Protein AF-A0A351SK18-F1 (afdb_monomer_lite)

Structure (mmCIF, N/CA/C/O backbone):
data_AF-A0A351SK18-F1
#
_entry.id   AF-A0A351SK18-F1
#
loop_
_atom_site.group_PDB
_atom_site.id
_atom_site.type_symbol
_atom_site.label_atom_id
_atom_site.label_alt_id
_atom_site.label_comp_id
_atom_site.label_asym_id
_atom_site.label_entity_id
_atom_site.label_seq_id
_atom_site.pdbx_PDB_ins_code
_atom_site.Cartn_x
_atom_site.Cartn_y
_atom_site.Cartn_z
_atom_site.occupancy
_atom_site.B_iso_or_equiv
_atom_site.auth_seq_id
_atom_site.auth_comp_id
_atom_site.auth_asym_id
_atom_site.auth_atom_id
_atom_site.pdbx_PDB_model_num
ATOM 1 N N . MET A 1 1 ? 0.561 12.178 -35.145 1.00 41.81 1 MET A N 1
ATOM 2 C CA . MET A 1 1 ? -0.378 11.451 -34.264 1.00 41.81 1 MET A CA 1
ATOM 3 C C . MET A 1 1 ? 0.487 10.675 -33.286 1.00 41.81 1 MET A C 1
ATOM 5 O O . MET A 1 1 ? 1.548 10.242 -33.705 1.00 41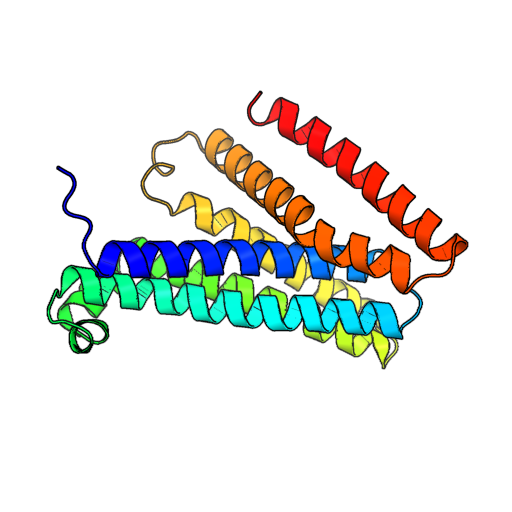.81 1 MET A O 1
ATOM 9 N N . LEU A 1 2 ? 0.146 10.614 -31.998 1.00 53.81 2 LEU A N 1
ATOM 10 C CA . LEU A 1 2 ? 0.905 9.787 -31.053 1.00 53.81 2 LEU A CA 1
ATOM 11 C C . LEU A 1 2 ? 0.587 8.323 -31.370 1.00 53.81 2 LEU A C 1
ATOM 13 O O . LEU A 1 2 ? -0.544 7.898 -31.141 1.00 53.81 2 LEU A O 1
ATOM 17 N N . ASP A 1 3 ? 1.547 7.589 -31.926 1.00 72.19 3 ASP A N 1
ATOM 18 C CA . ASP A 1 3 ? 1.429 6.144 -32.111 1.00 72.19 3 ASP A CA 1
ATOM 19 C C . ASP A 1 3 ? 1.600 5.486 -30.738 1.00 72.19 3 ASP A C 1
ATOM 21 O O . ASP A 1 3 ? 2.709 5.326 -30.237 1.00 72.19 3 ASP A O 1
ATOM 25 N N . ILE A 1 4 ? 0.477 5.199 -30.076 1.00 82.06 4 ILE A N 1
ATOM 26 C CA . ILE A 1 4 ? 0.457 4.540 -28.766 1.00 82.06 4 ILE A CA 1
ATOM 27 C C . ILE A 1 4 ? 0.841 3.075 -28.979 1.00 82.06 4 ILE A C 1
ATOM 29 O O . ILE A 1 4 ? 0.093 2.328 -29.615 1.00 82.06 4 ILE A O 1
ATOM 33 N N . SER A 1 5 ? 1.985 2.655 -28.438 1.00 87.06 5 SER A N 1
ATOM 34 C CA . SER A 1 5 ? 2.416 1.261 -28.532 1.00 87.06 5 SER A CA 1
ATOM 35 C C . SER A 1 5 ? 1.627 0.370 -27.567 1.00 87.06 5 SER A C 1
ATOM 37 O O . SER A 1 5 ? 1.106 0.812 -26.538 1.00 87.06 5 SER A O 1
ATOM 39 N N . THR A 1 6 ? 1.566 -0.930 -27.856 1.00 88.12 6 THR A N 1
ATOM 40 C CA . THR A 1 6 ? 0.964 -1.917 -26.944 1.00 88.12 6 THR A CA 1
ATOM 41 C C . THR A 1 6 ? 1.655 -1.908 -25.574 1.00 88.12 6 THR A C 1
ATOM 43 O O . THR A 1 6 ? 1.001 -2.080 -24.544 1.00 88.12 6 THR A O 1
ATOM 46 N N . TRP A 1 7 ? 2.966 -1.650 -25.548 1.00 89.88 7 TRP A N 1
ATOM 47 C CA . TRP A 1 7 ? 3.756 -1.531 -24.325 1.00 89.88 7 TRP A CA 1
ATOM 48 C C . TRP A 1 7 ? 3.347 -0.335 -23.473 1.00 89.88 7 TRP A C 1
ATOM 50 O O . TRP A 1 7 ? 3.243 -0.482 -22.256 1.00 89.88 7 TRP A O 1
ATOM 60 N N . ASP A 1 8 ? 3.023 0.804 -24.089 1.00 90.12 8 ASP A N 1
ATOM 61 C CA . ASP A 1 8 ? 2.547 1.989 -23.367 1.00 90.12 8 ASP A CA 1
ATOM 62 C C . ASP A 1 8 ? 1.232 1.706 -22.638 1.00 90.12 8 ASP A C 1
ATOM 64 O O . ASP A 1 8 ? 1.057 2.089 -21.478 1.00 90.12 8 ASP A O 1
ATOM 68 N N . ILE A 1 9 ? 0.318 0.976 -23.286 1.00 92.06 9 ILE A N 1
ATOM 69 C CA . ILE A 1 9 ? -0.970 0.585 -22.697 1.00 92.06 9 ILE A CA 1
ATOM 70 C C . ILE A 1 9 ? -0.748 -0.348 -21.500 1.00 92.06 9 ILE A C 1
ATOM 72 O O . ILE A 1 9 ? -1.330 -0.136 -20.433 1.00 92.06 9 ILE A O 1
ATOM 76 N N . VAL A 1 10 ? 0.108 -1.363 -21.651 1.00 93.25 10 VAL A N 1
ATOM 77 C CA . VAL A 1 10 ? 0.419 -2.325 -20.580 1.00 93.25 10 VAL A CA 1
ATOM 78 C C . VAL A 1 10 ? 1.139 -1.641 -19.414 1.00 93.25 10 VAL A C 1
ATOM 80 O O . VAL A 1 10 ? 0.784 -1.864 -18.253 1.00 93.25 10 VAL A O 1
ATOM 83 N N . ALA A 1 11 ? 2.102 -0.763 -19.699 1.00 92.69 11 ALA A N 1
ATOM 84 C CA . ALA A 1 11 ? 2.817 0.014 -18.694 1.00 92.69 11 ALA A CA 1
ATOM 85 C C . ALA A 1 11 ? 1.874 0.947 -17.926 1.00 92.69 11 ALA A C 1
ATOM 87 O O . ALA A 1 11 ? 1.918 0.988 -16.693 1.00 92.69 11 ALA A O 1
ATOM 88 N N . LEU A 1 12 ? 0.974 1.645 -18.627 1.00 93.75 12 LEU A N 1
ATOM 89 C CA . LEU A 1 12 ? -0.034 2.507 -18.013 1.00 93.75 12 LEU A CA 1
ATOM 90 C C . LEU A 1 12 ? -0.996 1.708 -17.125 1.00 93.75 12 LEU A C 1
ATOM 92 O O . LEU A 1 12 ? -1.246 2.104 -15.984 1.00 93.75 12 LEU A O 1
ATOM 96 N N . ALA A 1 13 ? -1.499 0.573 -17.615 1.00 95.94 13 ALA A N 1
ATOM 97 C CA . ALA A 1 13 ? -2.400 -0.294 -16.862 1.00 95.94 13 ALA A CA 1
ATOM 98 C C . ALA A 1 13 ? -1.736 -0.838 -15.586 1.00 95.94 13 ALA A C 1
ATOM 100 O O . ALA A 1 13 ? -2.324 -0.766 -14.503 1.00 95.94 13 ALA A O 1
ATOM 101 N N . ASN A 1 14 ? -0.490 -1.317 -15.677 1.00 96.12 14 ASN A N 1
ATOM 102 C CA . ASN A 1 14 ? 0.258 -1.793 -14.513 1.00 96.12 14 ASN A CA 1
ATOM 103 C C . ASN A 1 14 ? 0.556 -0.661 -13.520 1.00 96.12 14 ASN A C 1
ATOM 105 O O . ASN A 1 14 ? 0.425 -0.844 -12.310 1.00 96.12 14 ASN A O 1
ATOM 109 N N . LYS A 1 15 ? 0.905 0.531 -14.016 1.00 93.31 15 LYS A N 1
ATOM 110 C CA . LYS A 1 15 ? 1.144 1.711 -13.176 1.00 93.31 15 LYS A CA 1
ATOM 111 C C . LYS A 1 15 ? -0.117 2.130 -12.419 1.00 93.31 15 LYS A C 1
ATOM 113 O O . LYS A 1 15 ? -0.042 2.417 -11.225 1.00 93.31 15 LYS A O 1
ATOM 118 N N . LEU A 1 16 ? -1.277 2.108 -13.079 1.00 94.69 16 LEU A N 1
ATOM 119 C CA . LEU A 1 16 ? -2.566 2.366 -12.439 1.00 94.69 16 LEU A CA 1
ATOM 120 C C . LEU A 1 16 ? -2.871 1.321 -11.357 1.00 94.69 16 LEU A C 1
ATOM 122 O O 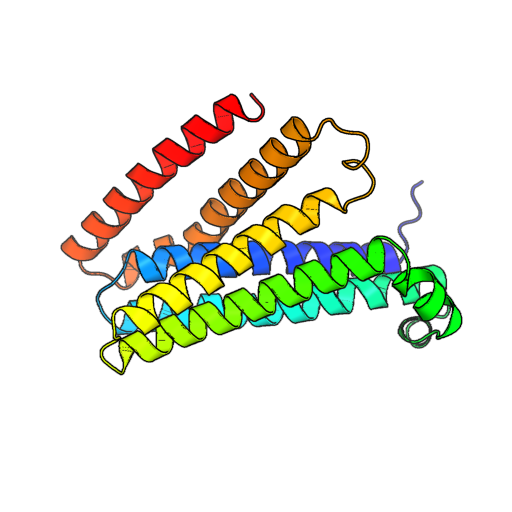. LEU A 1 16 ? -3.218 1.687 -10.233 1.00 94.69 16 LEU A O 1
ATOM 126 N N . LEU A 1 17 ? -2.688 0.034 -11.666 1.00 96.62 17 LEU A N 1
ATOM 127 C CA . LEU A 1 17 ? -2.879 -1.060 -10.711 1.00 96.62 17 LEU A CA 1
ATOM 128 C C . LEU A 1 17 ? -1.976 -0.906 -9.477 1.00 96.62 17 LEU A C 1
ATOM 130 O O . LEU A 1 17 ? -2.428 -1.088 -8.344 1.00 96.62 17 LEU A O 1
ATOM 134 N N . MET A 1 18 ? -0.717 -0.524 -9.684 1.00 95.06 18 MET A N 1
ATOM 135 C CA . MET A 1 18 ? 0.252 -0.280 -8.617 1.00 95.06 18 MET A CA 1
ATOM 136 C C . MET A 1 18 ? -0.186 0.872 -7.699 1.00 95.06 18 MET A C 1
ATOM 138 O O . MET A 1 18 ? -0.138 0.741 -6.477 1.00 95.06 18 MET A O 1
ATOM 142 N N . TYR A 1 19 ? -0.680 1.984 -8.250 1.00 93.81 19 TYR A N 1
ATOM 143 C CA . TYR A 1 19 ? -1.158 3.101 -7.426 1.00 93.81 19 TYR A CA 1
ATOM 144 C C . TYR A 1 19 ? -2.464 2.792 -6.691 1.00 93.81 19 TYR A C 1
ATOM 146 O O . TYR A 1 19 ? -2.584 3.112 -5.507 1.00 93.81 19 TYR A O 1
ATOM 154 N N . ILE A 1 20 ? -3.420 2.127 -7.347 1.00 96.00 20 ILE A N 1
ATOM 155 C CA . ILE A 1 20 ? -4.680 1.722 -6.708 1.00 96.00 20 ILE A CA 1
ATOM 156 C C . ILE A 1 20 ? -4.405 0.746 -5.562 1.00 96.00 20 ILE A C 1
ATOM 158 O O . ILE A 1 20 ? -4.938 0.914 -4.466 1.00 96.00 20 ILE A O 1
ATOM 162 N N . SER A 1 21 ? -3.545 -0.250 -5.781 1.00 97.19 21 SER A N 1
ATOM 163 C CA . SER A 1 21 ? -3.195 -1.232 -4.751 1.00 97.19 21 SER A CA 1
ATOM 164 C C . SER A 1 21 ? -2.452 -0.603 -3.568 1.00 97.19 21 SER A C 1
ATOM 166 O O . SER A 1 21 ? -2.772 -0.916 -2.421 1.00 97.19 21 SER A O 1
ATOM 168 N N . GLY A 1 22 ? -1.545 0.350 -3.809 1.00 96.25 22 GLY A N 1
ATOM 169 C CA . GLY A 1 22 ? -0.917 1.140 -2.746 1.00 96.25 22 GLY A CA 1
ATOM 170 C C . GLY A 1 22 ? -1.920 1.956 -1.930 1.00 96.25 22 GLY A C 1
ATOM 171 O O . GLY A 1 22 ? -1.916 1.887 -0.697 1.00 96.25 22 GLY A O 1
ATOM 172 N N . ALA A 1 23 ? -2.837 2.658 -2.600 1.00 96.94 23 ALA A N 1
ATOM 173 C CA . ALA A 1 23 ? -3.920 3.382 -1.941 1.00 96.94 23 ALA A CA 1
ATOM 174 C C . ALA A 1 23 ? -4.789 2.441 -1.095 1.00 96.94 23 ALA A C 1
ATOM 176 O O . ALA A 1 23 ? -5.018 2.697 0.086 1.00 96.94 23 ALA A O 1
ATOM 177 N N . PHE A 1 24 ? -5.225 1.313 -1.656 1.00 97.81 24 PHE A N 1
ATOM 178 C CA . PHE A 1 24 ? -6.091 0.354 -0.970 1.00 97.81 24 PHE A CA 1
ATOM 179 C C . PHE A 1 24 ? -5.399 -0.315 0.224 1.00 97.81 24 PHE A C 1
ATOM 181 O O . PHE A 1 24 ? -6.029 -0.478 1.272 1.00 97.81 24 PHE A O 1
ATOM 188 N N . ALA A 1 25 ? -4.106 -0.635 0.119 1.00 97.31 25 ALA A N 1
ATOM 189 C CA . ALA A 1 25 ? -3.319 -1.151 1.237 1.00 97.31 25 ALA A CA 1
ATOM 190 C C . ALA A 1 25 ? -3.263 -0.136 2.389 1.00 97.31 25 ALA A C 1
ATOM 192 O O . ALA A 1 25 ? -3.591 -0.471 3.531 1.00 97.31 25 ALA A O 1
ATOM 193 N N . LEU A 1 26 ? -2.922 1.119 2.081 1.00 97.00 26 LEU A N 1
ATOM 194 C CA . LEU A 1 26 ? -2.795 2.189 3.066 1.00 97.00 26 LEU A CA 1
ATOM 195 C C . LEU A 1 26 ? -4.141 2.562 3.706 1.00 97.00 26 LEU A C 1
ATOM 197 O O . LEU A 1 26 ? -4.264 2.606 4.932 1.00 97.00 26 LEU A O 1
ATOM 201 N N . GLY A 1 27 ? -5.161 2.800 2.885 1.00 95.94 27 GLY A N 1
ATOM 202 C CA . GLY A 1 27 ? -6.496 3.160 3.345 1.00 95.94 27 GLY A CA 1
ATOM 203 C C . GLY A 1 27 ? -7.146 2.028 4.137 1.00 95.94 27 GLY A C 1
ATOM 204 O O . GLY A 1 27 ? -7.576 2.232 5.271 1.00 95.94 27 GLY A O 1
ATOM 205 N N . GLY A 1 28 ? -7.108 0.802 3.612 1.00 96.00 28 GLY A N 1
ATOM 206 C CA . GLY A 1 28 ? -7.620 -0.390 4.287 1.00 96.00 28 GLY A CA 1
ATOM 207 C C . GLY A 1 28 ? -7.004 -0.613 5.663 1.00 96.00 28 GLY A C 1
ATOM 208 O O . GLY A 1 28 ? -7.719 -0.826 6.645 1.00 96.00 28 GLY A O 1
ATOM 209 N N . LEU A 1 29 ? -5.676 -0.515 5.745 1.00 95.88 29 LEU A N 1
ATOM 210 C CA . LEU A 1 29 ? -4.954 -0.678 6.997 1.00 95.88 29 LEU A CA 1
ATOM 211 C C . LEU A 1 29 ? -5.257 0.455 7.982 1.00 95.88 29 LEU A C 1
ATOM 213 O O . LEU A 1 29 ? -5.461 0.189 9.166 1.00 95.88 29 LEU A O 1
ATOM 217 N N . SER A 1 30 ? -5.327 1.701 7.514 1.00 95.19 30 SER A N 1
ATOM 218 C CA . SER A 1 30 ? -5.632 2.837 8.385 1.00 95.19 30 SER A CA 1
ATOM 219 C C . SER A 1 30 ? -7.020 2.706 9.020 1.00 95.19 30 SER A C 1
ATOM 221 O O . SER A 1 30 ? -7.149 2.800 10.242 1.00 95.19 30 SER A O 1
ATOM 223 N N . ILE A 1 31 ? -8.039 2.344 8.232 1.00 96.12 31 ILE A N 1
ATOM 224 C CA . ILE A 1 31 ? -9.385 2.087 8.746 1.00 96.12 31 ILE A CA 1
ATOM 225 C C . ILE A 1 31 ? -9.382 0.869 9.678 1.00 96.12 31 ILE A C 1
ATOM 227 O O . ILE A 1 31 ? -10.051 0.904 10.707 1.00 96.12 31 ILE A O 1
ATOM 231 N N . ALA A 1 32 ? -8.584 -0.173 9.412 1.00 95.12 32 ALA A N 1
ATOM 232 C CA . ALA A 1 32 ? -8.458 -1.328 10.312 1.00 95.12 32 ALA A CA 1
ATOM 233 C C . ALA A 1 32 ? -7.848 -0.974 11.681 1.00 95.12 32 ALA A C 1
ATOM 235 O O . ALA A 1 32 ? -8.174 -1.614 12.685 1.00 95.12 32 ALA A O 1
ATOM 236 N N . LEU A 1 33 ? -6.956 0.021 11.730 1.00 93.06 33 LEU A N 1
ATOM 237 C CA . LEU A 1 33 ? -6.377 0.534 12.974 1.00 93.06 33 LEU A CA 1
ATOM 238 C C . LEU A 1 33 ? -7.381 1.402 13.748 1.00 93.06 33 LEU A C 1
ATOM 240 O O . LEU A 1 33 ? -7.410 1.355 14.977 1.00 93.06 33 LEU A O 1
ATOM 244 N N . MET A 1 34 ? -8.238 2.149 13.045 1.00 92.75 34 MET A N 1
ATOM 245 C CA . MET A 1 34 ? -9.262 3.010 13.650 1.00 92.75 34 MET A CA 1
ATOM 246 C C . MET A 1 34 ? -10.497 2.230 14.123 1.00 92.75 34 MET A C 1
ATOM 248 O O . MET A 1 34 ? -11.042 2.524 15.190 1.00 92.75 34 MET A O 1
ATOM 252 N N . ALA A 1 35 ? -10.926 1.230 13.347 1.00 87.81 35 ALA A N 1
ATOM 253 C CA . ALA A 1 35 ? -12.104 0.400 13.580 1.00 87.81 35 ALA A CA 1
ATOM 254 C C . ALA A 1 35 ? -11.738 -0.879 14.352 1.00 87.81 35 ALA A C 1
ATOM 256 O O . ALA A 1 35 ? -11.706 -1.986 13.812 1.00 87.81 35 ALA A O 1
ATOM 257 N N . SER A 1 36 ? -11.449 -0.737 15.648 1.00 74.31 36 SER A N 1
ATOM 258 C CA . SER A 1 36 ? -11.012 -1.864 16.487 1.00 74.31 36 SER A CA 1
ATOM 259 C C . SER A 1 36 ? -12.102 -2.925 16.721 1.00 74.31 36 SER A C 1
ATOM 261 O O . SER A 1 36 ? -11.777 -4.060 17.076 1.00 74.31 36 SER A O 1
ATOM 263 N N . LYS A 1 37 ? -13.383 -2.575 16.532 1.00 81.19 37 LYS A N 1
ATOM 264 C CA . LYS A 1 37 ? -14.554 -3.450 16.700 1.00 81.19 37 LYS A CA 1
ATOM 265 C C . LYS A 1 37 ? -15.618 -3.162 15.622 1.00 81.19 37 LYS A C 1
ATOM 267 O O . LYS A 1 37 ? -15.693 -2.021 15.168 1.00 81.19 37 LYS A O 1
ATOM 272 N N . PRO A 1 38 ? -16.446 -4.158 15.246 1.00 89.62 38 PRO A N 1
ATOM 273 C CA . PRO A 1 38 ? -16.352 -5.576 15.601 1.00 89.62 38 PRO A CA 1
ATOM 274 C C . PRO A 1 38 ? -15.161 -6.262 14.905 1.00 89.62 38 PRO A C 1
ATOM 276 O O . PRO A 1 38 ? -14.682 -5.818 13.861 1.00 89.62 38 PRO A O 1
ATOM 279 N N . LEU A 1 39 ? -14.671 -7.371 15.476 1.00 90.69 39 LEU A N 1
ATOM 280 C CA . LEU A 1 39 ? -13.497 -8.093 14.951 1.00 90.69 39 LEU A CA 1
ATOM 281 C C . LEU A 1 39 ? -13.707 -8.626 13.526 1.00 90.69 39 LEU A C 1
ATOM 283 O O . LEU A 1 39 ? -12.748 -8.715 12.762 1.00 90.69 39 LEU A O 1
ATOM 287 N N . SER A 1 40 ? -14.946 -8.961 13.157 1.00 92.56 40 SER A N 1
ATOM 288 C CA . SER A 1 40 ? -15.317 -9.376 11.798 1.00 92.56 40 SER A CA 1
ATOM 289 C C . SER A 1 40 ? -15.008 -8.284 10.772 1.00 92.56 40 SER A C 1
ATOM 291 O O . SER A 1 40 ? -14.370 -8.560 9.756 1.00 92.56 40 SER A O 1
ATOM 293 N N . PHE A 1 41 ? -15.380 -7.037 11.071 1.00 94.00 41 PHE A N 1
ATOM 294 C CA . PHE A 1 41 ? -15.093 -5.884 10.223 1.00 94.00 41 PHE A CA 1
ATOM 295 C C . PHE A 1 41 ? -13.590 -5.594 10.167 1.00 94.00 41 PHE A C 1
ATOM 297 O O . PHE A 1 41 ? -13.029 -5.459 9.082 1.00 94.00 41 PHE A O 1
ATOM 304 N N . ARG A 1 42 ? -12.896 -5.625 11.313 1.00 94.12 42 ARG A N 1
ATOM 305 C CA . ARG A 1 42 ? -11.434 -5.452 11.348 1.00 94.12 42 ARG A CA 1
ATOM 306 C C . ARG A 1 42 ? -10.706 -6.497 10.494 1.00 94.12 42 ARG A C 1
ATOM 308 O O . ARG A 1 42 ? -9.828 -6.147 9.714 1.00 94.12 42 ARG A O 1
ATOM 315 N N . ARG A 1 43 ? -11.088 -7.776 10.583 1.00 94.38 43 ARG A N 1
ATOM 316 C CA . ARG A 1 43 ? -10.521 -8.851 9.747 1.00 94.38 43 ARG A CA 1
ATOM 317 C C . ARG A 1 43 ? -10.845 -8.659 8.265 1.00 94.38 43 ARG A C 1
ATOM 319 O O . ARG A 1 43 ? -9.980 -8.886 7.427 1.00 94.38 43 ARG A O 1
ATOM 326 N N . TYR A 1 44 ? -12.048 -8.212 7.917 1.00 95.44 44 TYR A N 1
ATOM 327 C CA . TYR A 1 44 ? -12.366 -7.866 6.529 1.00 95.44 44 TYR A CA 1
ATOM 328 C C . TYR A 1 44 ? -11.398 -6.805 5.978 1.00 95.44 44 TYR A C 1
ATOM 330 O O . TYR A 1 44 ? -10.812 -6.999 4.914 1.00 95.44 44 TYR A O 1
ATOM 338 N N . LEU A 1 45 ? -11.152 -5.739 6.743 1.00 96.56 45 LEU A N 1
ATOM 339 C CA . LEU A 1 45 ? -10.243 -4.661 6.349 1.00 96.56 45 LEU A CA 1
ATOM 340 C C . LEU A 1 45 ? -8.789 -5.121 6.229 1.00 96.56 45 LEU A C 1
ATOM 342 O O . LEU A 1 45 ? -8.097 -4.727 5.296 1.00 96.56 45 LEU A O 1
ATOM 346 N N . LEU A 1 46 ? -8.331 -5.993 7.130 1.00 96.38 46 LEU A N 1
ATOM 347 C CA . LEU A 1 46 ? -6.986 -6.561 7.047 1.00 96.38 46 LEU A CA 1
ATOM 348 C C . LEU A 1 46 ? -6.823 -7.507 5.849 1.00 96.38 46 LEU A C 1
ATOM 350 O O . LEU A 1 46 ? -5.753 -7.531 5.251 1.00 96.38 46 LEU A O 1
ATOM 354 N N . ARG A 1 47 ? -7.864 -8.247 5.441 1.00 96.94 47 ARG A N 1
ATOM 355 C CA . ARG A 1 47 ? -7.830 -9.010 4.176 1.00 96.94 47 ARG A CA 1
ATOM 356 C C . ARG A 1 47 ? -7.744 -8.079 2.976 1.00 96.94 47 ARG A C 1
ATOM 358 O O . ARG A 1 47 ? -6.912 -8.299 2.106 1.00 96.94 47 ARG A O 1
ATOM 365 N N . TYR A 1 48 ? -8.572 -7.038 2.956 1.00 97.06 48 TYR A N 1
ATOM 366 C CA . TYR A 1 48 ? -8.562 -6.024 1.905 1.00 97.06 48 TYR A CA 1
ATOM 367 C C . TYR A 1 48 ? -7.182 -5.355 1.776 1.00 97.06 48 TYR A C 1
ATOM 369 O O . TYR A 1 48 ? -6.622 -5.311 0.681 1.00 97.06 48 TYR A O 1
ATOM 377 N N . ALA A 1 49 ? -6.586 -4.930 2.893 1.00 97.50 49 ALA A N 1
ATOM 378 C CA . ALA A 1 49 ? -5.248 -4.347 2.913 1.00 97.50 49 ALA A CA 1
ATOM 379 C C . ALA A 1 49 ? -4.161 -5.360 2.515 1.00 97.50 49 ALA A C 1
ATOM 381 O O . ALA A 1 49 ? -3.268 -5.027 1.744 1.00 97.50 49 ALA A O 1
ATOM 382 N N . GLY A 1 50 ? -4.256 -6.605 2.993 1.00 97.88 50 GLY A N 1
ATOM 383 C CA . GLY A 1 50 ? -3.281 -7.659 2.711 1.00 97.88 50 GLY A CA 1
ATOM 384 C C . GLY A 1 50 ? -3.259 -8.076 1.242 1.00 97.88 50 GLY A C 1
ATOM 385 O O . GLY A 1 50 ? -2.187 -8.153 0.651 1.00 97.88 50 GLY A O 1
ATOM 386 N N . VAL A 1 51 ? -4.431 -8.277 0.627 1.00 98.25 51 VAL A N 1
ATOM 387 C CA . VAL A 1 51 ? -4.540 -8.544 -0.820 1.00 98.25 51 VAL A CA 1
ATOM 388 C C . VAL A 1 51 ? -3.962 -7.375 -1.612 1.00 98.25 51 VAL A C 1
ATOM 390 O O . VAL A 1 51 ? -3.163 -7.585 -2.519 1.00 98.25 51 VAL A O 1
ATOM 393 N N . SER A 1 52 ? -4.297 -6.144 -1.227 1.00 97.81 52 SER A N 1
ATOM 394 C CA . SER A 1 52 ? -3.776 -4.946 -1.889 1.00 97.81 52 SER A CA 1
ATOM 395 C C . SER A 1 52 ? -2.252 -4.831 -1.761 1.00 97.81 52 SER A C 1
ATOM 397 O O . SER A 1 52 ? -1.587 -4.495 -2.732 1.00 97.81 52 SER A O 1
ATOM 399 N N . ALA A 1 53 ? -1.675 -5.189 -0.611 1.00 98.00 53 ALA A N 1
ATOM 400 C CA . ALA A 1 53 ? -0.227 -5.205 -0.409 1.00 98.00 53 ALA A CA 1
ATOM 401 C C . ALA A 1 53 ? 0.484 -6.244 -1.297 1.00 98.00 53 ALA A C 1
ATOM 403 O O . ALA A 1 53 ? 1.537 -5.948 -1.860 1.00 98.00 53 ALA A O 1
ATOM 404 N N . VAL A 1 54 ? -0.109 -7.432 -1.483 1.00 98.19 54 VAL A N 1
ATOM 405 C CA . VAL A 1 54 ? 0.406 -8.441 -2.428 1.00 98.19 54 VAL A CA 1
ATOM 406 C C . VAL A 1 54 ? 0.366 -7.906 -3.859 1.00 98.19 54 VAL A C 1
ATOM 408 O O . VAL A 1 54 ? 1.369 -7.978 -4.567 1.00 98.19 54 VAL A O 1
ATOM 411 N N . VAL A 1 55 ? -0.767 -7.332 -4.275 1.00 98.12 55 VAL A N 1
ATOM 412 C CA . VAL A 1 55 ? -0.917 -6.749 -5.618 1.00 98.12 55 VAL A CA 1
ATOM 413 C C . VAL A 1 55 ? 0.083 -5.610 -5.836 1.00 98.12 55 VAL A C 1
ATOM 415 O O . VAL A 1 55 ? 0.673 -5.531 -6.912 1.00 98.12 55 VAL A O 1
ATOM 418 N N . LEU A 1 56 ? 0.342 -4.779 -4.821 1.00 97.50 56 LEU A N 1
ATOM 419 C CA . LEU A 1 56 ? 1.358 -3.726 -4.876 1.00 97.50 56 LEU A CA 1
ATOM 420 C C . LEU A 1 56 ? 2.755 -4.306 -5.131 1.00 97.50 56 LEU A C 1
ATOM 422 O O . LEU A 1 56 ? 3.437 -3.852 -6.045 1.00 97.50 56 LEU A O 1
ATOM 426 N N . SER A 1 57 ? 3.177 -5.323 -4.375 1.00 96.75 57 SER A N 1
ATOM 427 C CA . SER A 1 57 ? 4.496 -5.941 -4.573 1.00 96.75 57 SER A CA 1
ATOM 428 C C . SER A 1 57 ? 4.640 -6.592 -5.949 1.00 96.75 57 SER A C 1
ATOM 430 O O . SER A 1 57 ? 5.658 -6.402 -6.615 1.00 96.75 57 SER A O 1
ATOM 432 N N . VAL A 1 58 ? 3.616 -7.324 -6.398 1.00 97.44 58 VAL A N 1
ATOM 433 C CA . VAL A 1 58 ? 3.633 -8.004 -7.702 1.00 97.44 58 VAL A CA 1
ATOM 434 C C . VAL A 1 58 ? 3.644 -6.994 -8.850 1.00 97.44 58 VAL A C 1
ATOM 436 O O . VAL A 1 58 ? 4.480 -7.102 -9.742 1.00 97.44 58 VAL A O 1
ATOM 439 N N . SER A 1 59 ? 2.768 -5.986 -8.820 1.00 96.69 59 SER A N 1
ATOM 440 C CA . SER A 1 59 ? 2.712 -4.949 -9.864 1.00 96.69 59 SER A CA 1
ATOM 441 C C . SER A 1 59 ? 3.972 -4.080 -9.899 1.00 96.69 59 SER A C 1
ATOM 443 O O . SER A 1 59 ? 4.428 -3.711 -10.981 1.00 96.69 59 SER A O 1
ATOM 445 N N . ALA A 1 60 ? 4.596 -3.808 -8.747 1.00 95.19 60 ALA A N 1
ATOM 446 C CA . ALA A 1 60 ? 5.878 -3.112 -8.681 1.00 95.19 60 ALA A CA 1
ATOM 447 C C . ALA A 1 60 ? 7.006 -3.909 -9.352 1.00 95.19 60 ALA A C 1
ATOM 449 O O . ALA A 1 60 ? 7.770 -3.343 -10.132 1.00 95.19 60 ALA A O 1
ATOM 450 N N . THR A 1 61 ? 7.072 -5.220 -9.103 1.00 95.06 61 THR A N 1
ATOM 451 C CA . THR A 1 61 ? 8.041 -6.112 -9.762 1.00 95.06 61 THR A CA 1
ATOM 452 C C . THR A 1 61 ? 7.756 -6.215 -11.262 1.00 95.06 61 THR A C 1
ATOM 454 O O . THR A 1 61 ? 8.658 -6.062 -12.081 1.00 95.06 61 THR A O 1
ATOM 457 N N . MET A 1 62 ? 6.488 -6.388 -11.643 1.00 95.06 62 MET A N 1
ATOM 458 C CA . MET A 1 62 ? 6.074 -6.448 -13.047 1.00 95.06 62 MET A CA 1
ATOM 459 C C . MET A 1 62 ? 6.398 -5.149 -13.798 1.00 95.06 62 MET A C 1
ATOM 461 O O . MET A 1 62 ? 6.760 -5.188 -14.969 1.00 95.06 62 MET A O 1
ATOM 465 N N . SER A 1 63 ? 6.341 -3.994 -13.125 1.00 94.19 63 SER A N 1
ATOM 466 C CA . SER A 1 63 ? 6.674 -2.696 -13.723 1.00 94.19 63 SER A CA 1
ATOM 467 C C . SER A 1 63 ? 8.111 -2.615 -14.241 1.00 94.19 63 SER A C 1
ATOM 469 O O . SER A 1 63 ? 8.369 -1.826 -15.150 1.00 94.19 63 SER A O 1
ATOM 471 N N . PHE A 1 64 ? 9.038 -3.375 -13.652 1.00 94.62 64 PHE A N 1
ATOM 472 C CA . PHE A 1 64 ? 10.413 -3.477 -14.133 1.00 94.62 64 PHE A CA 1
ATOM 473 C C . PHE A 1 64 ? 10.466 -4.292 -15.424 1.00 94.62 64 PHE A C 1
ATOM 475 O O . PHE A 1 64 ? 10.917 -3.791 -16.448 1.00 94.62 64 PHE A O 1
ATOM 482 N N . PHE A 1 65 ? 9.915 -5.508 -15.405 1.00 94.69 65 PHE A N 1
ATOM 483 C CA . PHE A 1 65 ? 9.930 -6.398 -16.567 1.00 94.69 65 PHE A CA 1
ATOM 484 C C . PHE A 1 65 ? 9.160 -5.829 -17.759 1.00 94.69 65 PHE A C 1
ATOM 486 O O . PHE A 1 65 ? 9.614 -5.968 -18.887 1.00 94.69 65 PHE A O 1
ATOM 493 N N . ILE A 1 66 ? 8.052 -5.115 -17.532 1.00 94.38 66 ILE A N 1
ATOM 494 C CA . ILE A 1 66 ? 7.342 -4.400 -18.605 1.00 94.38 66 ILE A CA 1
ATOM 495 C C . ILE A 1 66 ? 8.262 -3.380 -19.288 1.00 94.38 66 ILE A C 1
ATOM 497 O O . ILE A 1 66 ? 8.216 -3.254 -20.506 1.00 94.38 66 ILE A O 1
ATOM 501 N N . GLN A 1 67 ? 9.113 -2.677 -18.532 1.00 93.12 67 GLN A N 1
ATOM 502 C CA . GLN A 1 67 ? 10.087 -1.758 -19.124 1.00 93.12 67 GLN A CA 1
ATOM 503 C C . GLN A 1 67 ? 11.172 -2.517 -19.889 1.00 93.12 67 GLN A C 1
ATOM 505 O O . GLN A 1 67 ? 11.457 -2.135 -21.015 1.00 93.12 67 GLN A O 1
ATOM 510 N N . VAL A 1 68 ? 11.703 -3.619 -19.345 1.00 94.75 68 VAL A N 1
ATOM 511 C CA . VAL A 1 68 ? 12.636 -4.502 -20.079 1.00 94.75 68 VAL A CA 1
ATOM 512 C C . VAL A 1 68 ? 12.037 -4.915 -21.429 1.00 94.75 68 VAL A C 1
ATOM 514 O O . VAL A 1 68 ? 12.669 -4.722 -22.463 1.00 94.75 68 VAL A O 1
ATOM 517 N N . GLY A 1 69 ? 10.784 -5.381 -21.435 1.00 93.06 69 GLY A N 1
ATOM 518 C CA . GLY A 1 69 ? 10.074 -5.766 -22.655 1.00 93.06 69 GLY A CA 1
ATOM 519 C C . GLY A 1 69 ? 9.855 -4.615 -23.637 1.00 93.06 69 GLY A C 1
ATOM 520 O O . GLY A 1 69 ? 10.021 -4.812 -24.838 1.00 93.06 69 GLY A O 1
ATOM 521 N N . ALA A 1 70 ? 9.553 -3.416 -23.135 1.00 92.00 70 ALA A N 1
ATOM 522 C CA . ALA A 1 70 ? 9.399 -2.223 -23.962 1.00 92.00 70 ALA A CA 1
ATOM 523 C C . ALA A 1 70 ? 10.715 -1.784 -24.629 1.00 92.00 70 ALA A C 1
ATOM 525 O O . ALA A 1 70 ? 10.688 -1.333 -25.768 1.00 92.00 70 ALA A O 1
ATOM 526 N N . TYR A 1 71 ? 11.861 -1.933 -23.951 1.00 91.56 71 TYR A N 1
ATOM 527 C CA . TYR A 1 71 ? 13.177 -1.643 -24.537 1.00 91.56 71 TYR A CA 1
ATOM 528 C C . TYR A 1 71 ? 13.640 -2.726 -25.519 1.00 91.56 71 TYR A C 1
ATOM 530 O O . TYR A 1 71 ? 14.250 -2.401 -26.535 1.00 91.56 71 TYR A O 1
ATOM 538 N N . ALA A 1 72 ? 13.346 -3.996 -25.227 1.00 92.44 72 ALA A N 1
ATOM 539 C CA . ALA A 1 72 ? 13.699 -5.115 -26.095 1.00 92.44 72 ALA A CA 1
ATOM 540 C C . ALA A 1 72 ? 12.862 -5.168 -27.383 1.00 92.44 72 ALA A C 1
ATOM 542 O O . ALA A 1 72 ? 13.331 -5.697 -28.386 1.00 92.44 72 ALA A O 1
ATOM 543 N N . ASP A 1 73 ? 11.614 -4.686 -27.330 1.00 87.50 73 ASP A N 1
ATOM 544 C CA . ASP A 1 73 ? 10.622 -4.631 -28.419 1.00 87.50 73 ASP A CA 1
ATOM 545 C C . ASP A 1 73 ? 10.422 -5.946 -29.210 1.00 87.50 73 ASP A C 1
ATOM 547 O O . ASP A 1 73 ? 9.908 -5.983 -30.323 1.00 87.50 73 ASP A O 1
ATOM 551 N N . ASN A 1 74 ? 10.766 -7.080 -28.594 1.00 87.50 74 ASN A N 1
ATOM 552 C CA . ASN A 1 74 ? 10.686 -8.420 -29.181 1.00 87.50 74 ASN A CA 1
ATOM 553 C C . ASN A 1 74 ? 9.454 -9.195 -28.677 1.00 87.50 74 ASN A C 1
ATOM 555 O O . ASN A 1 74 ? 9.525 -10.388 -28.363 1.00 87.50 74 ASN A O 1
ATOM 559 N N . GLY A 1 75 ? 8.316 -8.506 -28.537 1.00 86.50 75 GLY A N 1
ATOM 560 C CA . GLY A 1 75 ? 7.080 -9.072 -27.986 1.00 86.50 75 GLY A CA 1
ATOM 561 C C . GLY A 1 75 ? 7.235 -9.600 -26.550 1.00 86.50 75 GLY A C 1
ATOM 562 O O . GLY A 1 75 ? 8.095 -9.158 -25.793 1.00 86.50 75 GLY A O 1
ATOM 563 N N . LEU A 1 76 ? 6.409 -10.573 -26.147 1.00 87.75 76 LEU A N 1
ATOM 564 C CA . LEU A 1 76 ? 6.392 -11.082 -24.762 1.00 87.75 76 LEU A CA 1
ATOM 565 C C . LEU A 1 76 ? 7.712 -11.732 -24.318 1.00 87.75 76 LEU A C 1
ATOM 567 O O . LEU A 1 76 ? 8.031 -11.697 -23.132 1.00 87.75 76 LEU A O 1
ATOM 571 N N . SER A 1 77 ? 8.495 -12.299 -25.240 1.00 89.88 77 SER A N 1
ATOM 572 C CA . SER A 1 77 ? 9.832 -12.825 -24.932 1.00 89.88 77 SER A CA 1
ATOM 573 C C . SER A 1 77 ? 10.796 -11.739 -24.456 1.00 89.88 77 SER A C 1
ATOM 575 O O . SER A 1 77 ? 11.664 -12.029 -23.637 1.00 89.88 77 SER A O 1
ATOM 577 N N . GLY A 1 78 ? 10.603 -10.492 -24.898 1.00 89.50 78 GLY A N 1
ATOM 578 C CA . GLY A 1 78 ? 11.430 -9.355 -24.499 1.00 89.50 78 GLY A CA 1
ATOM 579 C C . GLY A 1 78 ? 11.363 -9.026 -23.006 1.00 89.50 78 GLY A C 1
ATOM 580 O O . GLY A 1 78 ? 12.289 -8.420 -22.485 1.00 89.50 78 GLY A O 1
ATOM 581 N N . LEU A 1 79 ? 10.322 -9.463 -22.281 1.00 91.75 79 LEU A N 1
ATOM 582 C CA . LEU A 1 79 ? 10.216 -9.281 -20.820 1.00 91.75 79 LEU A CA 1
ATOM 583 C C . LEU A 1 79 ? 11.404 -9.892 -20.060 1.00 91.75 79 LEU A C 1
ATOM 585 O O . LEU A 1 79 ? 11.704 -9.457 -18.954 1.00 91.75 79 LEU A O 1
ATOM 589 N N . TRP A 1 80 ? 12.042 -10.911 -20.639 1.00 92.88 80 TRP A N 1
ATOM 590 C CA . TRP A 1 80 ? 13.129 -11.677 -20.030 1.00 92.88 80 TRP A CA 1
ATOM 591 C C . TRP A 1 80 ? 14.457 -11.491 -20.764 1.00 92.88 80 TRP A C 1
ATOM 593 O O . TRP A 1 80 ? 15.337 -12.345 -20.662 1.00 92.88 80 TRP A O 1
ATOM 603 N N . ASP A 1 81 ? 14.597 -10.398 -21.517 1.00 94.69 81 ASP A N 1
ATOM 604 C CA . ASP A 1 81 ? 15.837 -10.079 -22.211 1.00 94.69 81 ASP A CA 1
ATOM 605 C C . ASP A 1 81 ? 16.963 -9.809 -21.188 1.00 94.69 81 ASP A C 1
ATOM 607 O O . ASP A 1 81 ? 16.843 -8.881 -20.373 1.00 94.69 81 ASP A O 1
ATOM 611 N N . PRO A 1 82 ? 18.033 -10.627 -21.159 1.00 93.25 82 PRO A N 1
ATOM 612 C CA . PRO A 1 82 ? 19.074 -10.523 -20.143 1.00 93.25 82 PRO A CA 1
ATOM 613 C C . PRO A 1 82 ? 19.930 -9.262 -20.303 1.00 93.25 82 PRO A C 1
ATOM 615 O O . PRO A 1 82 ? 20.381 -8.718 -19.292 1.00 93.25 82 PRO A O 1
ATOM 618 N N . ASP A 1 83 ? 20.109 -8.770 -21.532 1.00 93.44 83 ASP A N 1
ATOM 619 C CA . ASP A 1 83 ? 20.940 -7.601 -21.817 1.00 93.44 83 ASP A CA 1
ATOM 620 C C . ASP A 1 83 ? 20.242 -6.341 -21.299 1.00 93.44 83 ASP A C 1
ATOM 622 O O . ASP A 1 83 ? 20.807 -5.584 -20.502 1.00 93.44 83 ASP A O 1
ATOM 626 N N . PHE A 1 84 ? 18.963 -6.160 -21.647 1.00 93.12 84 PHE A N 1
ATOM 627 C CA . PHE A 1 84 ? 18.176 -5.041 -21.127 1.00 93.12 84 PHE A CA 1
ATOM 628 C C . PHE A 1 84 ? 17.900 -5.165 -19.628 1.00 93.12 84 PHE A C 1
ATOM 630 O O . PHE A 1 84 ? 17.891 -4.148 -18.932 1.00 93.12 84 PHE A O 1
ATOM 637 N N . THR A 1 85 ? 17.735 -6.383 -19.101 1.00 94.38 85 THR A N 1
ATOM 638 C CA . THR A 1 85 ? 17.613 -6.602 -17.652 1.00 94.38 85 THR A CA 1
ATOM 639 C C . THR A 1 85 ? 18.846 -6.091 -16.912 1.00 94.38 85 THR A C 1
ATOM 641 O O . THR A 1 85 ? 18.690 -5.356 -15.939 1.00 94.38 85 THR A O 1
ATOM 644 N N . ALA A 1 86 ? 20.055 -6.426 -17.373 1.00 94.00 86 ALA A N 1
ATOM 645 C CA . ALA A 1 86 ? 21.294 -5.973 -16.743 1.00 94.00 86 ALA A CA 1
ATOM 646 C C . ALA A 1 86 ? 21.429 -4.441 -16.782 1.00 94.00 86 ALA A C 1
ATOM 648 O O . ALA A 1 86 ? 21.716 -3.819 -15.761 1.00 94.00 86 ALA A O 1
ATOM 649 N N . ILE A 1 87 ? 21.135 -3.826 -17.933 1.00 92.94 87 ILE A N 1
ATOM 650 C CA . ILE A 1 87 ? 21.197 -2.366 -18.109 1.00 92.94 87 ILE A CA 1
ATOM 651 C C . ILE A 1 87 ? 20.193 -1.652 -17.191 1.00 92.94 87 ILE A C 1
ATOM 653 O O . ILE A 1 87 ? 20.524 -0.661 -16.538 1.00 92.94 87 ILE A O 1
ATOM 657 N N . LEU A 1 88 ? 18.951 -2.137 -17.135 1.00 92.88 88 LEU A N 1
ATOM 658 C CA . LEU A 1 88 ? 17.881 -1.495 -16.371 1.00 92.88 88 LEU A CA 1
ATOM 659 C C . LEU A 1 88 ? 18.011 -1.731 -14.867 1.00 92.88 88 LEU A C 1
ATOM 661 O O . LEU A 1 88 ? 17.553 -0.887 -14.088 1.00 92.88 88 LEU A O 1
ATOM 665 N N . TRP A 1 89 ? 18.620 -2.840 -14.448 1.00 93.81 89 TRP A N 1
ATOM 666 C CA . TRP A 1 89 ? 18.800 -3.176 -13.037 1.00 93.81 89 TRP A CA 1
ATOM 667 C C . TRP A 1 89 ? 19.659 -2.143 -12.302 1.00 93.81 89 TRP A C 1
ATOM 669 O O . TRP A 1 89 ? 19.258 -1.661 -11.241 1.00 93.81 89 TRP A O 1
ATOM 679 N N . ASP A 1 90 ? 20.769 -1.723 -12.914 1.00 90.00 90 ASP A N 1
ATOM 680 C CA . ASP A 1 90 ? 21.675 -0.712 -12.349 1.00 90.00 90 ASP A CA 1
ATOM 681 C C . ASP A 1 90 ? 21.153 0.728 -12.513 1.00 90.00 90 ASP A C 1
ATOM 683 O O . ASP A 1 90 ? 21.724 1.683 -11.985 1.00 90.00 90 ASP A O 1
ATOM 687 N N . SER A 1 91 ? 20.027 0.905 -13.206 1.00 90.25 91 SER A N 1
ATOM 688 C CA . SER A 1 91 ? 19.398 2.207 -13.418 1.00 90.25 91 SER A CA 1
ATOM 689 C C . SER A 1 91 ? 18.444 2.603 -12.269 1.00 90.25 91 SER A C 1
ATOM 691 O O . SER A 1 91 ? 18.074 1.774 -11.425 1.00 90.25 91 SER A O 1
ATOM 693 N N . PRO A 1 92 ? 17.948 3.858 -12.242 1.00 86.75 92 PRO A N 1
ATOM 694 C CA . PRO A 1 92 ? 16.895 4.276 -11.311 1.00 86.75 92 PRO A CA 1
ATOM 695 C C . PRO A 1 92 ? 15.611 3.433 -11.400 1.00 86.75 92 PRO A C 1
ATOM 697 O O . PRO A 1 92 ? 14.865 3.346 -10.425 1.00 86.75 92 PRO A O 1
ATOM 700 N N . ILE A 1 93 ? 15.352 2.788 -12.544 1.00 88.69 93 ILE A N 1
ATOM 701 C CA . ILE A 1 93 ? 14.168 1.948 -12.767 1.00 88.69 93 ILE A CA 1
ATOM 702 C C . ILE A 1 93 ? 14.213 0.699 -11.875 1.00 88.69 93 ILE A C 1
ATOM 704 O O . ILE A 1 93 ? 13.221 0.390 -11.206 1.00 88.69 93 ILE A O 1
ATOM 708 N N . GLY A 1 94 ? 15.363 0.018 -11.807 1.00 90.31 94 GLY A N 1
ATOM 709 C CA . GLY A 1 94 ? 15.573 -1.142 -10.935 1.00 90.31 94 GLY A CA 1
ATOM 710 C C . GLY A 1 94 ? 15.444 -0.785 -9.454 1.00 90.31 94 GLY A C 1
ATOM 711 O O . GLY A 1 94 ? 14.670 -1.406 -8.718 1.00 90.31 94 GLY A O 1
ATOM 712 N N . HIS A 1 95 ? 16.107 0.294 -9.033 1.00 90.44 95 HIS A N 1
ATOM 713 C CA . HIS A 1 95 ? 16.033 0.807 -7.661 1.00 90.44 95 HIS A CA 1
ATOM 714 C C . HIS A 1 95 ? 14.597 1.156 -7.249 1.00 90.44 95 HIS A C 1
ATOM 716 O O . HIS A 1 95 ? 14.144 0.806 -6.149 1.00 90.44 95 HIS A O 1
ATOM 722 N N . GLN A 1 96 ? 13.840 1.784 -8.150 1.00 89.94 96 GLN A N 1
ATOM 723 C CA . GLN A 1 96 ? 12.460 2.164 -7.894 1.00 89.94 96 GLN A CA 1
ATOM 724 C C . GLN A 1 96 ? 11.550 0.934 -7.762 1.00 89.94 96 GLN A C 1
ATOM 726 O O . GLN A 1 96 ? 10.728 0.877 -6.839 1.00 89.94 96 GLN A O 1
ATOM 731 N N . ALA A 1 97 ? 11.705 -0.059 -8.642 1.00 92.19 97 ALA A N 1
ATOM 732 C CA . ALA A 1 97 ? 10.951 -1.309 -8.580 1.00 92.19 97 ALA A CA 1
ATOM 733 C C . ALA A 1 97 ? 11.225 -2.076 -7.276 1.00 92.19 97 ALA A C 1
ATOM 735 O O . ALA A 1 97 ? 10.284 -2.546 -6.626 1.00 92.19 97 ALA A O 1
ATOM 736 N N . LEU A 1 98 ? 12.488 -2.129 -6.839 1.00 93.88 98 LEU A N 1
ATOM 737 C CA . LEU A 1 98 ? 12.889 -2.749 -5.575 1.00 93.88 98 LEU A CA 1
ATOM 738 C C . LEU A 1 98 ? 12.286 -2.015 -4.374 1.00 93.88 98 LEU A C 1
ATOM 740 O O . LEU A 1 98 ? 11.663 -2.639 -3.514 1.00 93.88 98 LEU A O 1
ATOM 744 N N . THR A 1 99 ? 12.401 -0.685 -4.343 1.00 93.94 99 THR A N 1
ATOM 745 C CA . THR A 1 99 ? 11.863 0.158 -3.264 1.00 93.94 99 THR A CA 1
ATOM 746 C C . THR A 1 99 ? 10.352 -0.045 -3.100 1.00 93.94 99 THR A C 1
ATOM 748 O O . THR A 1 99 ? 9.856 -0.216 -1.982 1.00 93.94 99 THR A O 1
ATOM 751 N N . ARG A 1 100 ? 9.600 -0.067 -4.209 1.00 93.00 100 ARG A N 1
ATOM 752 C CA . ARG A 1 100 ? 8.140 -0.268 -4.182 1.00 93.00 100 ARG A CA 1
ATOM 753 C C . ARG A 1 100 ? 7.749 -1.688 -3.803 1.00 93.00 100 ARG A C 1
ATOM 755 O O . ARG A 1 100 ? 6.831 -1.869 -3.003 1.00 93.00 100 ARG A O 1
ATOM 762 N N . SER A 1 101 ? 8.469 -2.681 -4.317 1.00 94.88 101 SER A N 1
ATOM 763 C CA . SER A 1 101 ? 8.233 -4.083 -3.966 1.00 94.88 101 SER A CA 1
ATOM 764 C C . SER A 1 101 ? 8.457 -4.314 -2.472 1.00 94.88 101 SER A C 1
ATOM 766 O O . SER A 1 101 ? 7.614 -4.932 -1.817 1.00 94.88 101 SER A O 1
ATOM 768 N N . LEU A 1 102 ? 9.526 -3.733 -1.915 1.00 96.19 102 LEU A N 1
ATOM 769 C CA . LEU A 1 102 ? 9.832 -3.777 -0.487 1.00 96.19 102 LEU A CA 1
ATOM 770 C C . LEU A 1 102 ? 8.763 -3.071 0.355 1.00 96.19 102 LEU A C 1
ATOM 772 O O . LEU A 1 102 ? 8.340 -3.614 1.373 1.00 96.19 102 LEU A O 1
ATOM 776 N N . SER A 1 103 ? 8.272 -1.908 -0.082 1.00 96.25 103 SER A N 1
ATOM 777 C CA . SER A 1 103 ? 7.148 -1.231 0.578 1.00 96.25 103 SER A CA 1
ATOM 778 C C . SER A 1 103 ? 5.908 -2.130 0.660 1.00 96.25 103 SER A C 1
ATOM 780 O O . SER A 1 103 ? 5.343 -2.289 1.744 1.00 96.25 103 SER A O 1
ATOM 782 N N . GLY A 1 104 ? 5.524 -2.786 -0.442 1.00 96.75 104 GLY A N 1
ATOM 783 C CA . GLY A 1 104 ? 4.401 -3.729 -0.452 1.00 96.75 104 GLY A CA 1
ATOM 784 C C . GLY A 1 104 ? 4.609 -4.925 0.484 1.00 96.75 104 GLY A C 1
ATOM 785 O O . GLY A 1 104 ? 3.700 -5.282 1.235 1.00 96.75 104 GLY A O 1
ATOM 786 N N . LEU A 1 105 ? 5.827 -5.474 0.552 1.00 97.75 105 LEU A N 1
ATOM 787 C CA . LEU A 1 105 ? 6.159 -6.565 1.475 1.00 97.75 105 LEU A CA 1
ATOM 788 C C . LEU A 1 105 ? 6.087 -6.116 2.941 1.00 97.75 105 LEU A C 1
ATOM 790 O O . LEU A 1 105 ? 5.592 -6.859 3.790 1.00 97.75 105 LEU A O 1
ATOM 794 N N . LEU A 1 106 ? 6.522 -4.892 3.249 1.00 97.75 106 LEU A N 1
ATOM 795 C CA . LEU A 1 106 ? 6.401 -4.315 4.589 1.00 97.75 106 LEU A CA 1
ATOM 796 C C . LEU A 1 106 ? 4.938 -4.035 4.959 1.00 97.75 106 LEU A C 1
ATOM 798 O O . LEU A 1 106 ? 4.540 -4.312 6.093 1.00 97.75 106 LEU A O 1
ATOM 802 N N . PHE A 1 107 ? 4.110 -3.564 4.020 1.00 97.56 107 PHE A N 1
ATOM 803 C CA . PHE A 1 107 ? 2.661 -3.451 4.226 1.00 97.56 107 PHE A CA 1
ATOM 804 C C . PHE A 1 107 ? 2.020 -4.814 4.496 1.00 97.56 107 PHE A C 1
ATOM 806 O O . PHE A 1 107 ? 1.190 -4.932 5.404 1.00 97.56 107 PHE A O 1
ATOM 813 N N . LEU A 1 108 ? 2.421 -5.850 3.757 1.00 97.88 108 LEU A N 1
ATOM 814 C CA . LEU A 1 108 ? 1.937 -7.213 3.953 1.00 97.88 108 LEU A CA 1
ATOM 815 C C . LEU A 1 108 ? 2.333 -7.746 5.334 1.00 97.88 108 LEU A C 1
ATOM 817 O O . LEU A 1 108 ? 1.476 -8.242 6.069 1.00 97.88 108 LEU A O 1
ATOM 821 N N . LEU A 1 109 ? 3.600 -7.578 5.725 1.00 97.62 109 LEU A N 1
ATOM 822 C CA . LEU A 1 109 ? 4.095 -7.968 7.043 1.00 97.62 109 LEU A CA 1
ATOM 823 C C . LEU A 1 109 ? 3.349 -7.225 8.156 1.00 97.62 109 LEU A C 1
ATOM 825 O O . LEU A 1 109 ? 2.836 -7.854 9.081 1.00 97.62 109 LEU A O 1
ATOM 829 N N . GLY A 1 110 ? 3.232 -5.900 8.057 1.00 96.25 110 GLY A N 1
ATOM 830 C CA . GLY A 1 110 ? 2.519 -5.080 9.033 1.00 96.25 110 GLY A CA 1
ATOM 831 C C . GLY A 1 110 ? 1.040 -5.456 9.155 1.00 96.25 110 GLY A C 1
ATOM 832 O O . GLY A 1 110 ? 0.515 -5.561 10.266 1.00 96.25 110 GLY A O 1
ATOM 833 N N . THR A 1 111 ? 0.386 -5.762 8.033 1.00 96.00 111 THR A N 1
ATOM 834 C CA . THR A 1 111 ? -0.991 -6.275 8.009 1.00 96.00 111 THR A CA 1
ATOM 835 C C . THR A 1 111 ? -1.089 -7.652 8.668 1.00 96.00 111 THR A C 1
ATOM 837 O O . THR A 1 111 ? -2.004 -7.890 9.456 1.00 96.00 111 THR A O 1
ATOM 840 N N . GLY A 1 112 ? -0.125 -8.544 8.424 1.00 95.88 112 GLY A N 1
ATOM 841 C CA . GLY A 1 112 ? -0.030 -9.844 9.090 1.00 95.88 112 GLY A CA 1
ATOM 842 C C . GLY A 1 112 ? 0.168 -9.724 10.606 1.00 95.88 112 GLY A C 1
ATOM 843 O O . GLY A 1 112 ? -0.443 -10.467 11.376 1.00 95.88 112 GLY A O 1
ATOM 844 N N . LEU A 1 113 ? 0.948 -8.743 11.065 1.00 94.75 113 LEU A N 1
ATOM 845 C CA . LEU A 1 113 ? 1.091 -8.434 12.491 1.00 94.75 113 LEU A CA 1
ATOM 846 C C . LEU A 1 113 ? -0.233 -7.929 13.085 1.00 94.75 113 LEU A C 1
ATOM 848 O O . LEU A 1 113 ? -0.662 -8.433 14.122 1.00 94.75 113 LEU A O 1
ATOM 852 N N . CYS A 1 114 ? -0.932 -7.014 12.407 1.00 93.62 114 CYS A N 1
ATOM 853 C CA . CYS A 1 114 ? -2.283 -6.599 12.801 1.00 93.62 114 CYS A CA 1
ATOM 854 C C . CYS A 1 114 ? -3.270 -7.776 12.834 1.00 93.62 114 CYS A C 1
ATOM 856 O O . CYS A 1 114 ? -4.144 -7.824 13.697 1.00 93.62 114 CYS A O 1
ATOM 858 N N . TRP A 1 115 ? -3.139 -8.736 11.914 1.00 94.44 115 TRP A N 1
ATOM 859 C CA . TRP A 1 115 ? -3.979 -9.932 11.881 1.00 94.44 115 TRP A CA 1
ATOM 860 C C . TRP A 1 115 ? -3.771 -10.797 13.118 1.00 94.44 115 TRP A C 1
ATOM 862 O O . TRP A 1 115 ? -4.743 -11.197 13.763 1.00 94.44 115 TRP A O 1
ATOM 872 N N . ARG A 1 116 ? -2.508 -11.044 13.481 1.00 92.19 116 ARG A N 1
ATOM 873 C CA . ARG A 1 116 ? -2.146 -11.814 14.678 1.00 92.19 116 ARG A CA 1
ATOM 874 C C . ARG A 1 116 ? -2.701 -11.186 15.955 1.00 92.19 116 ARG A C 1
ATOM 876 O O . ARG A 1 116 ? -3.148 -11.918 16.831 1.00 92.19 116 ARG A O 1
ATOM 883 N N . GLU A 1 117 ? -2.746 -9.860 16.038 1.00 88.25 117 GLU A N 1
ATOM 884 C CA . GLU A 1 117 ? -3.337 -9.131 17.173 1.00 88.25 117 GLU A CA 1
ATOM 885 C C . GLU A 1 117 ? -4.849 -9.386 17.318 1.00 88.25 117 GLU A C 1
ATOM 887 O O . GLU A 1 117 ? -5.402 -9.279 18.407 1.00 88.25 117 GLU A O 1
ATOM 892 N N . THR A 1 118 ? -5.542 -9.779 16.240 1.00 86.00 118 THR A N 1
ATOM 893 C CA . THR A 1 118 ? -6.961 -10.181 16.326 1.00 86.00 118 THR A CA 1
ATOM 894 C C . THR A 1 118 ? -7.175 -11.586 16.899 1.00 86.00 118 THR A C 1
ATOM 896 O O . THR A 1 118 ? -8.326 -11.989 17.086 1.00 86.00 118 THR A O 1
ATOM 899 N N . ALA A 1 119 ? -6.102 -12.352 17.112 1.00 85.06 119 ALA A N 1
ATOM 900 C CA . ALA A 1 119 ? -6.140 -13.729 17.607 1.00 85.06 119 ALA A CA 1
ATOM 901 C C . ALA A 1 119 ? -5.381 -13.911 18.931 1.00 85.06 119 ALA A C 1
ATOM 903 O O . ALA A 1 119 ? -5.720 -14.803 19.701 1.00 85.06 119 ALA A O 1
ATOM 904 N N . ALA A 1 120 ? -4.378 -13.076 19.207 1.00 83.88 120 ALA A N 1
ATOM 905 C CA . ALA A 1 120 ? -3.554 -13.153 20.405 1.00 83.88 120 ALA A CA 1
ATOM 906 C C . ALA A 1 120 ? -3.291 -11.763 20.989 1.00 83.88 120 ALA A C 1
ATOM 908 O O . ALA A 1 120 ? -3.194 -10.776 20.257 1.00 83.88 120 ALA A O 1
ATOM 909 N N . SER A 1 121 ? -3.116 -11.702 22.310 1.00 82.69 121 SER A N 1
ATOM 910 C CA . SER A 1 121 ? -2.679 -10.475 22.976 1.00 82.69 121 SER A CA 1
ATOM 911 C C . SER A 1 121 ? -1.243 -10.139 22.574 1.00 82.69 121 SER A C 1
ATOM 913 O O . SER A 1 121 ? -0.372 -11.010 22.531 1.00 82.69 121 SER A O 1
ATOM 915 N N . PHE A 1 122 ? -0.997 -8.872 22.253 1.00 86.31 122 PHE A N 1
ATOM 916 C CA . PHE A 1 122 ? 0.319 -8.388 21.856 1.00 86.31 122 PHE A CA 1
ATOM 917 C C . PHE A 1 122 ? 1.081 -7.833 23.057 1.00 86.31 122 PHE A C 1
ATOM 919 O O . PHE A 1 122 ? 0.537 -7.094 23.873 1.00 86.31 122 PHE A O 1
ATOM 926 N N . THR A 1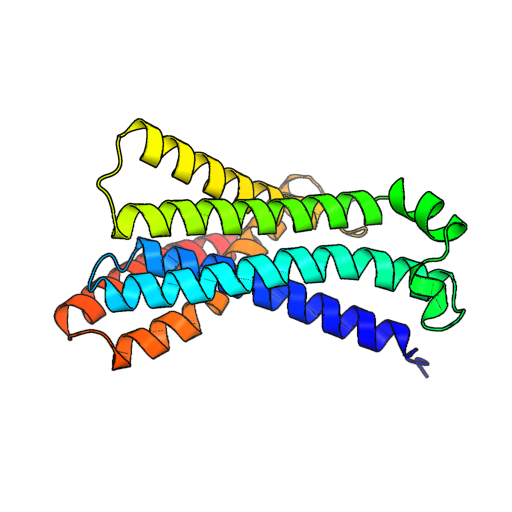 123 ? 2.378 -8.136 23.125 1.00 89.25 123 THR A N 1
ATOM 927 C CA . THR A 1 123 ? 3.282 -7.468 24.071 1.00 89.25 123 THR A CA 1
ATOM 928 C C . THR A 1 123 ? 3.628 -6.059 23.582 1.00 89.25 123 THR A C 1
ATOM 930 O O . THR A 1 123 ? 3.548 -5.760 22.387 1.00 89.25 123 THR A O 1
ATOM 933 N N . ALA A 1 124 ? 4.112 -5.196 24.482 1.00 88.56 124 ALA A N 1
ATOM 934 C CA . ALA A 1 124 ? 4.586 -3.858 24.117 1.00 88.56 124 ALA A CA 1
ATOM 935 C C . ALA A 1 124 ? 5.721 -3.878 23.069 1.00 88.56 124 ALA A C 1
ATOM 937 O O . ALA A 1 124 ? 5.863 -2.933 22.293 1.00 88.56 124 ALA A O 1
ATOM 938 N N . SER A 1 125 ? 6.528 -4.945 23.030 1.00 89.44 125 SER A N 1
ATOM 939 C CA . SER A 1 125 ? 7.561 -5.135 22.004 1.00 89.44 125 SER A CA 1
ATOM 940 C C . SER A 1 125 ? 6.940 -5.447 20.636 1.00 89.44 125 SER A C 1
ATOM 942 O O . SER A 1 125 ? 7.298 -4.832 19.634 1.00 89.44 125 SER A O 1
ATOM 944 N N . SER A 1 126 ? 5.926 -6.318 20.596 1.00 89.75 126 SER A N 1
ATOM 945 C CA . SER A 1 126 ? 5.206 -6.672 19.364 1.00 89.75 126 SER A CA 1
ATOM 946 C C . SER A 1 126 ? 4.485 -5.472 18.741 1.00 89.75 126 SER A C 1
ATOM 948 O O . SER A 1 126 ? 4.502 -5.306 17.521 1.00 89.75 126 SER A O 1
ATOM 950 N N . VAL A 1 127 ? 3.892 -4.605 19.570 1.00 89.50 127 VAL A N 1
ATOM 951 C CA . VAL A 1 127 ? 3.262 -3.353 19.115 1.00 89.50 127 VAL A CA 1
ATOM 952 C C . VAL A 1 127 ? 4.301 -2.394 18.528 1.00 89.50 127 VAL A C 1
ATOM 954 O O . VAL A 1 127 ? 4.076 -1.833 17.455 1.00 89.50 127 VAL A O 1
ATOM 957 N N . ARG A 1 128 ? 5.454 -2.232 19.194 1.00 92.44 128 ARG A N 1
ATOM 958 C CA . ARG A 1 128 ? 6.561 -1.404 18.689 1.00 92.44 128 ARG A CA 1
ATOM 959 C C . ARG A 1 128 ? 7.078 -1.912 17.349 1.00 92.44 128 ARG A C 1
ATOM 961 O O . ARG A 1 128 ? 7.172 -1.125 16.413 1.00 92.44 128 ARG A O 1
ATOM 968 N N . PHE A 1 129 ? 7.336 -3.214 17.237 1.00 93.44 129 PHE A N 1
ATOM 969 C CA . PHE A 1 129 ? 7.789 -3.833 15.993 1.00 93.44 129 PHE A CA 1
ATOM 970 C C . PHE A 1 129 ? 6.803 -3.586 14.846 1.00 93.44 129 PHE A C 1
ATOM 972 O O . PHE A 1 129 ? 7.201 -3.076 13.805 1.00 93.44 129 PHE A O 1
ATOM 979 N N . ARG A 1 130 ? 5.502 -3.823 15.070 1.00 93.75 130 ARG A N 1
ATOM 980 C CA . ARG A 1 130 ? 4.444 -3.521 14.092 1.00 93.75 130 ARG A CA 1
ATOM 981 C C . ARG A 1 130 ? 4.480 -2.062 13.641 1.00 93.75 130 ARG A C 1
ATOM 983 O O . ARG A 1 130 ? 4.437 -1.796 12.445 1.00 93.75 130 ARG A O 1
ATOM 990 N N . ASN A 1 131 ? 4.546 -1.121 14.580 1.00 93.31 131 ASN A N 1
ATOM 991 C CA . ASN A 1 131 ? 4.541 0.303 14.250 1.00 93.31 131 ASN A CA 1
ATOM 992 C C . ASN A 1 131 ? 5.792 0.703 13.448 1.00 93.31 131 ASN A C 1
ATOM 994 O O . ASN A 1 131 ? 5.669 1.463 12.493 1.00 93.31 131 ASN A O 1
ATOM 998 N N . ILE A 1 132 ? 6.967 0.154 13.781 1.00 95.00 132 ILE A N 1
ATOM 999 C CA . ILE A 1 132 ? 8.209 0.366 13.020 1.00 95.00 132 ILE A CA 1
ATOM 1000 C C . ILE A 1 132 ? 8.079 -0.206 11.603 1.00 95.00 132 ILE A C 1
ATOM 1002 O O . ILE A 1 132 ? 8.428 0.475 10.643 1.00 95.00 132 ILE A O 1
ATOM 1006 N N . THR A 1 133 ? 7.528 -1.415 11.447 1.00 95.00 133 THR A N 1
ATOM 1007 C CA . THR A 1 133 ? 7.281 -2.019 10.128 1.00 95.00 133 THR A CA 1
ATOM 1008 C C . THR A 1 133 ? 6.370 -1.143 9.268 1.00 95.00 133 THR A C 1
ATOM 1010 O O . THR A 1 133 ? 6.669 -0.916 8.099 1.00 95.00 133 THR A O 1
ATOM 1013 N N . LEU A 1 134 ? 5.282 -0.619 9.839 1.00 94.69 134 LEU A N 1
ATOM 1014 C CA . LEU A 1 134 ? 4.340 0.242 9.118 1.00 94.69 134 LEU A CA 1
ATOM 1015 C C . LEU A 1 134 ? 4.927 1.613 8.776 1.00 94.69 134 LEU A C 1
ATOM 1017 O O . LEU A 1 134 ? 4.705 2.110 7.674 1.00 94.69 134 LEU A O 1
ATOM 1021 N N . ALA A 1 135 ? 5.708 2.201 9.685 1.00 94.69 135 ALA A N 1
ATOM 1022 C CA . ALA A 1 135 ? 6.452 3.423 9.404 1.00 94.69 135 ALA A CA 1
ATOM 1023 C C . ALA A 1 135 ? 7.458 3.200 8.265 1.00 94.69 135 ALA A C 1
ATOM 1025 O O . ALA A 1 135 ? 7.509 3.994 7.332 1.00 94.69 135 ALA A O 1
ATOM 1026 N N . GLY A 1 136 ? 8.188 2.080 8.286 1.00 94.50 136 GLY A N 1
ATOM 1027 C CA . GLY A 1 136 ? 9.065 1.669 7.191 1.00 94.50 136 GLY A CA 1
ATOM 1028 C C . GLY A 1 136 ? 8.312 1.529 5.867 1.00 94.50 136 GLY A C 1
ATOM 1029 O O . GLY A 1 136 ? 8.731 2.107 4.870 1.00 94.50 136 GLY A O 1
ATOM 1030 N N . ALA A 1 137 ? 7.167 0.838 5.856 1.00 95.12 137 ALA A N 1
ATOM 1031 C CA . ALA A 1 137 ? 6.346 0.668 4.653 1.00 95.12 137 ALA A CA 1
ATOM 1032 C C . ALA A 1 137 ? 5.964 2.015 4.015 1.00 95.12 137 ALA A C 1
ATOM 1034 O O . ALA A 1 137 ? 6.128 2.189 2.806 1.00 95.12 137 ALA A O 1
ATOM 1035 N N . LEU A 1 138 ? 5.518 2.972 4.840 1.00 93.62 138 LEU A N 1
ATOM 1036 C CA . LEU A 1 138 ? 5.179 4.337 4.430 1.00 93.62 138 LEU A CA 1
ATOM 1037 C C . LEU A 1 138 ? 6.388 5.121 3.916 1.00 93.62 138 LEU A C 1
ATOM 1039 O O . LEU A 1 138 ? 6.283 5.793 2.891 1.00 93.62 1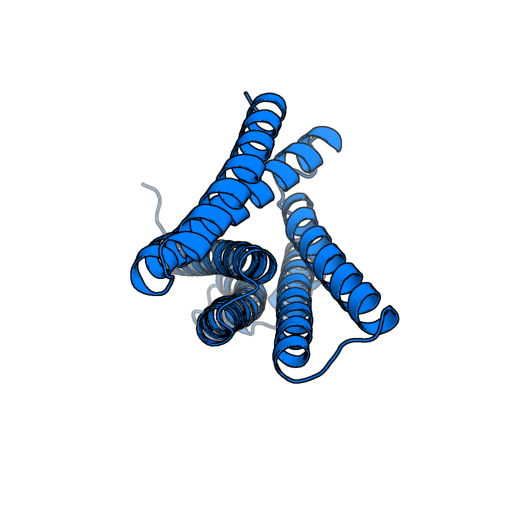38 LEU A O 1
ATOM 1043 N N . LEU A 1 139 ? 7.530 5.019 4.598 1.00 92.50 139 LEU A N 1
ATOM 1044 C CA . LEU A 1 139 ? 8.765 5.686 4.190 1.00 92.50 139 LEU A CA 1
ATOM 1045 C C . LEU A 1 139 ? 9.247 5.177 2.831 1.00 92.50 139 LEU A C 1
ATOM 1047 O O . LEU A 1 139 ? 9.488 5.986 1.942 1.00 92.50 139 LEU A O 1
ATOM 1051 N N . PHE A 1 140 ? 9.316 3.857 2.629 1.00 93.25 140 PHE A N 1
ATOM 1052 C CA . PHE A 1 140 ? 9.684 3.277 1.332 1.00 93.25 140 PHE A CA 1
ATOM 1053 C C . PHE A 1 140 ? 8.661 3.624 0.239 1.00 93.25 140 PHE A C 1
ATOM 1055 O O . PHE A 1 140 ? 9.050 3.920 -0.891 1.00 93.25 140 PHE A O 1
ATOM 1062 N N . TYR A 1 141 ? 7.364 3.654 0.569 1.00 91.38 141 TYR A N 1
ATOM 1063 C CA . TYR A 1 141 ? 6.319 4.064 -0.374 1.00 91.38 141 TYR A CA 1
ATOM 1064 C C . TYR A 1 141 ? 6.531 5.507 -0.849 1.00 91.38 141 TYR A C 1
ATOM 1066 O O . TYR A 1 141 ? 6.612 5.752 -2.054 1.00 91.38 141 TYR A O 1
ATOM 1074 N N . GLY A 1 142 ? 6.690 6.448 0.089 1.00 88.94 142 GLY A N 1
ATOM 1075 C CA . GLY A 1 142 ? 6.939 7.862 -0.200 1.00 88.94 142 GLY A CA 1
ATOM 1076 C C . GLY A 1 142 ? 8.267 8.095 -0.923 1.00 88.94 142 GLY A C 1
ATOM 1077 O O . GLY A 1 1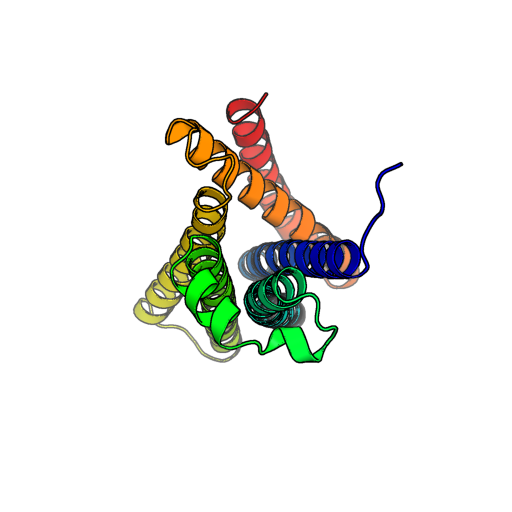42 ? 8.312 8.800 -1.928 1.00 88.94 142 GLY A O 1
ATOM 1078 N N . TYR A 1 143 ? 9.336 7.435 -0.474 1.00 87.25 143 TYR A N 1
ATOM 1079 C CA . TYR A 1 143 ? 10.663 7.533 -1.084 1.00 87.25 143 TYR A CA 1
ATOM 1080 C C . TYR A 1 143 ? 10.685 7.043 -2.537 1.00 87.25 143 TYR A C 1
ATOM 1082 O O . TYR A 1 143 ? 11.452 7.550 -3.354 1.00 87.25 143 TYR A O 1
ATOM 1090 N N . SER A 1 144 ? 9.804 6.111 -2.913 1.00 86.38 144 SER A N 1
ATOM 1091 C CA . SER A 1 144 ? 9.715 5.652 -4.303 1.00 86.38 144 SER A CA 1
ATOM 1092 C C . SER A 1 144 ? 9.373 6.764 -5.302 1.00 86.38 144 SER A C 1
ATOM 1094 O O . SER A 1 144 ? 9.690 6.639 -6.487 1.00 86.38 144 SER A O 1
ATOM 1096 N N . PHE A 1 145 ? 8.739 7.850 -4.843 1.00 78.50 145 PHE A N 1
ATOM 1097 C CA . PHE A 1 145 ? 8.390 8.988 -5.688 1.00 78.50 145 PHE A CA 1
ATOM 1098 C C . PHE A 1 145 ? 9.595 9.875 -5.992 1.00 78.50 145 PHE A C 1
ATOM 1100 O O . PHE A 1 145 ? 9.684 10.344 -7.122 1.00 78.50 145 PHE A O 1
ATOM 1107 N N . HIS A 1 146 ? 10.563 9.989 -5.073 1.00 78.31 146 HIS A N 1
ATOM 1108 C CA . HIS A 1 146 ? 11.830 10.699 -5.303 1.00 78.31 146 HIS A CA 1
ATOM 1109 C C . HIS A 1 146 ? 12.604 10.131 -6.502 1.00 78.31 146 HIS A C 1
ATOM 1111 O O . HIS A 1 146 ? 13.234 10.867 -7.253 1.00 78.31 146 HIS A O 1
ATOM 1117 N N . GLN A 1 147 ? 12.535 8.813 -6.701 1.00 69.56 147 GLN A N 1
ATOM 1118 C CA . GLN A 1 147 ? 13.252 8.095 -7.762 1.00 69.56 147 GLN A CA 1
ATOM 1119 C C . GLN A 1 147 ? 12.599 8.233 -9.149 1.00 69.56 147 GLN A C 1
ATOM 1121 O O . GLN A 1 147 ? 13.050 7.621 -10.112 1.00 69.56 147 GLN A O 1
ATOM 1126 N N . THR A 1 148 ? 11.508 8.993 -9.272 1.00 69.56 148 THR A N 1
ATOM 1127 C CA . THR A 1 148 ? 10.840 9.213 -10.561 1.00 69.56 148 THR A CA 1
ATOM 1128 C C . THR A 1 148 ? 11.550 10.357 -11.285 1.00 69.56 148 THR A C 1
ATOM 1130 O O . THR A 1 148 ? 11.637 11.453 -10.745 1.00 69.56 148 THR A O 1
ATOM 1133 N N . GLY A 1 149 ? 12.061 10.114 -12.496 1.00 55.06 149 GLY A N 1
ATOM 1134 C CA . GLY A 1 149 ? 13.083 10.931 -13.179 1.00 55.06 149 GLY A CA 1
ATOM 1135 C C . GLY A 1 149 ? 12.819 12.429 -13.417 1.00 55.06 149 GLY A C 1
ATOM 1136 O O . GLY A 1 149 ? 13.708 13.101 -13.913 1.00 55.06 149 GLY A O 1
ATOM 1137 N N . HIS A 1 150 ? 11.657 12.976 -13.046 1.00 52.47 150 HIS A N 1
ATOM 1138 C CA . HIS A 1 150 ? 11.375 14.421 -13.094 1.00 52.47 150 HIS A CA 1
ATOM 1139 C C . HIS A 1 150 ? 11.458 15.125 -11.732 1.00 52.47 150 HIS A C 1
ATOM 1141 O O . HIS A 1 150 ? 11.366 16.346 -11.672 1.00 52.47 150 HIS A O 1
ATOM 1147 N N . THR A 1 151 ? 11.605 14.381 -10.630 1.00 55.38 151 THR A N 1
ATOM 1148 C CA . THR A 1 151 ? 11.705 14.956 -9.278 1.00 55.38 151 THR A CA 1
ATOM 1149 C C . THR A 1 151 ? 13.129 14.989 -8.735 1.00 55.38 151 THR A C 1
ATOM 1151 O O . THR A 1 151 ? 13.337 15.534 -7.659 1.00 55.38 151 THR A O 1
ATOM 1154 N N . VAL A 1 152 ? 14.103 14.423 -9.455 1.00 58.22 152 VAL A N 1
ATOM 1155 C CA . VAL A 1 152 ? 15.518 14.409 -9.038 1.00 58.22 152 VAL A CA 1
ATOM 1156 C C . VAL A 1 152 ? 16.125 15.818 -9.069 1.00 58.22 152 VAL A C 1
ATOM 1158 O O . VAL A 1 152 ? 16.955 16.138 -8.226 1.00 58.22 152 VAL A O 1
ATOM 1161 N N . ASP A 1 153 ? 15.646 16.677 -9.971 1.00 65.75 153 ASP A N 1
ATOM 1162 C CA . ASP A 1 153 ? 16.104 18.068 -10.103 1.00 65.75 153 ASP A CA 1
ATOM 1163 C C . ASP A 1 153 ? 15.333 19.054 -9.206 1.00 65.75 153 ASP A C 1
ATOM 1165 O O . ASP A 1 153 ? 15.635 20.249 -9.170 1.00 65.75 153 ASP A O 1
ATOM 1169 N N . LEU A 1 154 ? 14.314 18.579 -8.478 1.00 69.69 154 LEU A N 1
ATOM 1170 C CA . LEU A 1 154 ? 13.555 19.412 -7.550 1.00 69.69 154 LEU A CA 1
ATOM 1171 C C . LEU A 1 154 ? 14.314 19.569 -6.225 1.00 69.69 154 LEU A C 1
ATOM 1173 O O . LEU A 1 154 ? 14.956 18.629 -5.757 1.00 69.69 154 LEU A O 1
ATOM 1177 N N . PRO A 1 155 ? 14.182 20.719 -5.539 1.00 79.81 155 PRO A N 1
ATOM 1178 C CA . PRO A 1 155 ? 14.704 20.853 -4.188 1.00 79.81 155 PRO A CA 1
ATOM 1179 C C . PRO A 1 155 ? 14.076 19.792 -3.274 1.00 79.81 155 PRO A C 1
ATOM 1181 O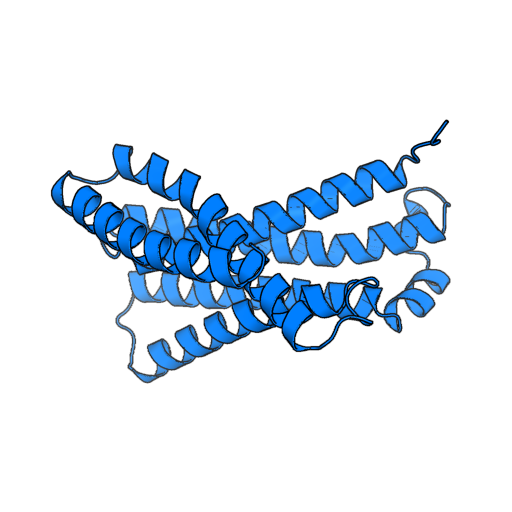 O . PRO A 1 155 ? 12.876 19.526 -3.354 1.00 79.81 155 PRO A O 1
ATOM 1184 N N . ASN A 1 156 ? 14.866 19.232 -2.352 1.00 78.81 156 ASN A N 1
ATOM 1185 C CA . ASN A 1 156 ? 14.450 18.145 -1.447 1.00 78.81 156 ASN A CA 1
ATOM 1186 C C . ASN A 1 156 ? 13.105 18.403 -0.739 1.00 78.81 156 ASN A C 1
ATOM 1188 O O . ASN A 1 156 ? 12.336 17.475 -0.492 1.00 78.81 156 ASN A O 1
ATOM 1192 N N . ILE A 1 157 ? 12.805 19.671 -0.434 1.00 80.69 157 ILE A N 1
ATOM 1193 C CA . ILE A 1 157 ? 11.534 20.093 0.166 1.00 80.69 157 ILE A CA 1
ATOM 1194 C C . ILE A 1 157 ? 10.359 19.810 -0.777 1.00 80.69 157 ILE A C 1
ATOM 1196 O O . ILE A 1 157 ? 9.365 19.244 -0.339 1.00 80.69 157 ILE A O 1
ATOM 1200 N N . ALA A 1 158 ? 10.467 20.136 -2.066 1.00 80.56 158 ALA A N 1
ATOM 1201 C CA . ALA A 1 158 ? 9.405 19.883 -3.038 1.00 80.56 158 ALA A CA 1
ATOM 1202 C C . ALA A 1 158 ? 9.144 18.379 -3.210 1.00 80.56 158 ALA A C 1
ATOM 1204 O O . ALA A 1 158 ? 7.991 17.956 -3.258 1.00 80.56 158 ALA A O 1
ATOM 1205 N N . VAL A 1 159 ? 10.194 17.551 -3.204 1.00 80.81 159 VAL A N 1
ATOM 1206 C CA . VAL A 1 159 ? 10.037 16.090 -3.260 1.00 80.81 159 VAL A CA 1
ATOM 1207 C C . VAL A 1 159 ? 9.333 15.551 -2.014 1.00 80.81 159 VAL A C 1
ATOM 1209 O O . VAL A 1 159 ? 8.446 14.703 -2.124 1.00 80.81 159 VAL A O 1
ATOM 1212 N N . LEU A 1 160 ? 9.679 16.069 -0.831 1.00 83.12 160 LEU A N 1
ATOM 1213 C CA . LEU A 1 160 ? 8.999 15.718 0.414 1.00 83.12 160 LEU A CA 1
ATOM 1214 C C . LEU A 1 160 ? 7.520 16.129 0.383 1.00 83.12 160 LEU A C 1
ATOM 1216 O O . LEU A 1 160 ? 6.663 15.324 0.746 1.00 83.12 160 LEU A O 1
ATOM 1220 N N . LEU A 1 161 ? 7.212 17.347 -0.073 1.00 84.62 161 LEU A N 1
ATOM 1221 C CA . LEU A 1 161 ? 5.837 17.836 -0.193 1.00 84.62 161 LEU A CA 1
ATOM 1222 C C . LEU A 1 161 ? 5.016 16.954 -1.139 1.00 84.62 161 LEU A C 1
ATOM 1224 O O . LEU A 1 161 ? 3.924 16.533 -0.763 1.00 84.62 161 LEU A O 1
ATOM 1228 N N . ILE A 1 162 ? 5.566 16.586 -2.301 1.00 83.38 162 ILE A N 1
ATOM 1229 C CA . ILE A 1 162 ? 4.922 15.661 -3.245 1.00 83.38 162 ILE A CA 1
ATOM 1230 C C . ILE A 1 162 ? 4.706 14.287 -2.602 1.00 83.38 162 ILE A C 1
ATOM 1232 O O . ILE A 1 162 ? 3.611 13.734 -2.697 1.00 83.38 162 ILE A O 1
ATOM 1236 N N . ALA A 1 163 ? 5.710 13.732 -1.917 1.00 87.38 163 ALA A N 1
ATOM 1237 C CA . ALA A 1 163 ? 5.582 12.432 -1.261 1.00 87.38 163 ALA A CA 1
ATOM 1238 C C . ALA A 1 163 ? 4.460 12.439 -0.212 1.00 87.38 163 ALA A C 1
ATOM 1240 O O . ALA A 1 163 ? 3.623 11.534 -0.192 1.00 87.38 163 ALA A O 1
ATOM 1241 N N . VAL A 1 164 ? 4.396 13.482 0.619 1.00 87.56 164 VAL A N 1
ATOM 1242 C CA . VAL A 1 164 ? 3.324 13.649 1.607 1.00 87.56 164 VAL A CA 1
ATOM 1243 C C . VAL A 1 164 ? 1.967 13.824 0.923 1.00 87.56 164 VAL A C 1
ATOM 1245 O O . VAL A 1 164 ? 0.993 13.195 1.339 1.00 87.56 164 VAL A O 1
ATOM 1248 N N . HIS A 1 165 ? 1.904 14.613 -0.150 1.00 88.25 165 HIS A N 1
ATOM 1249 C CA . HIS A 1 165 ? 0.686 14.847 -0.919 1.00 88.25 165 HIS A CA 1
ATOM 1250 C C . HIS A 1 165 ? 0.128 13.539 -1.502 1.00 88.25 165 HIS A C 1
ATOM 1252 O O . HIS A 1 165 ? -1.045 13.210 -1.316 1.00 88.25 165 HIS A O 1
ATOM 1258 N N . VAL A 1 166 ? 0.986 12.729 -2.128 1.00 88.69 166 VAL A N 1
ATOM 1259 C CA . VAL A 1 166 ? 0.596 11.439 -2.707 1.00 88.69 166 VAL A CA 1
ATOM 1260 C C . VAL A 1 166 ? 0.188 10.437 -1.630 1.00 88.69 166 VAL A C 1
ATOM 1262 O O . VAL A 1 166 ? -0.795 9.719 -1.820 1.00 88.69 166 VAL A O 1
ATOM 1265 N N . ILE A 1 167 ? 0.885 10.391 -0.490 1.00 91.75 167 ILE A N 1
ATOM 1266 C CA . ILE A 1 167 ? 0.493 9.545 0.648 1.00 91.75 167 ILE A CA 1
ATOM 1267 C C . ILE A 1 167 ? -0.892 9.947 1.161 1.00 91.75 167 ILE A C 1
ATOM 1269 O O . ILE A 1 167 ? -1.733 9.073 1.369 1.00 91.75 167 ILE A O 1
ATOM 1273 N N . ALA A 1 168 ? -1.152 11.244 1.330 1.00 92.00 168 ALA A N 1
ATOM 1274 C CA . ALA A 1 168 ? -2.428 11.747 1.828 1.00 92.00 168 ALA A CA 1
ATOM 1275 C C . ALA A 1 168 ? -3.587 11.438 0.867 1.00 92.00 168 ALA A C 1
ATOM 1277 O O . ALA A 1 168 ? -4.615 10.918 1.306 1.00 92.00 168 ALA A O 1
ATOM 1278 N N . ILE A 1 169 ? -3.410 11.664 -0.440 1.00 91.19 169 ILE A N 1
ATOM 1279 C CA . ILE A 1 169 ? -4.418 11.303 -1.450 1.00 91.19 169 ILE A CA 1
ATOM 1280 C C . ILE A 1 169 ? -4.622 9.784 -1.504 1.00 91.19 169 ILE A C 1
ATOM 1282 O O . ILE A 1 169 ? -5.762 9.322 -1.535 1.00 91.19 169 ILE A O 1
ATOM 1286 N N . SER A 1 170 ? -3.542 8.996 -1.465 1.00 93.44 170 SER A N 1
ATOM 1287 C CA . SER A 1 170 ? -3.613 7.526 -1.466 1.00 93.44 170 SER A CA 1
ATOM 1288 C C . SER A 1 170 ? -4.371 7.003 -0.244 1.00 93.44 170 SER A C 1
ATOM 1290 O O . SER A 1 170 ? -5.236 6.136 -0.365 1.00 93.44 170 SER A O 1
ATOM 1292 N N . TRP A 1 171 ? -4.077 7.555 0.935 1.00 95.56 171 TRP A N 1
ATOM 1293 C CA . TRP A 1 171 ? -4.764 7.240 2.182 1.00 95.56 171 TRP A CA 1
ATOM 1294 C C . TRP A 1 171 ? -6.254 7.578 2.104 1.00 95.56 171 TRP A C 1
ATOM 1296 O O . TRP A 1 171 ? -7.092 6.740 2.449 1.00 95.56 171 TRP A O 1
ATOM 1306 N N . TRP A 1 172 ? -6.587 8.776 1.620 1.00 94.44 172 TRP A N 1
ATOM 1307 C CA . TRP A 1 172 ? -7.964 9.239 1.505 1.00 94.44 172 TRP A CA 1
ATOM 1308 C C . TRP A 1 172 ? -8.770 8.377 0.527 1.00 94.44 172 TRP A C 1
ATOM 1310 O O . TRP A 1 172 ? -9.758 7.763 0.935 1.00 94.44 172 TRP A O 1
ATOM 1320 N N . LEU A 1 173 ? -8.305 8.241 -0.721 1.00 93.88 173 LEU A N 1
ATOM 1321 C CA . LEU A 1 173 ? -8.971 7.443 -1.758 1.00 93.88 173 LEU A CA 1
ATOM 1322 C C . LEU A 1 173 ? -9.117 5.978 -1.344 1.00 93.88 173 LEU A C 1
ATOM 1324 O O . LEU A 1 173 ? -10.195 5.395 -1.466 1.00 93.88 173 LEU A O 1
ATOM 1328 N N . GLY A 1 174 ? -8.055 5.383 -0.800 1.00 95.50 174 GLY A N 1
ATOM 1329 C CA . GLY A 1 174 ? -8.068 3.985 -0.384 1.00 95.50 174 GLY A CA 1
ATOM 1330 C C . GLY A 1 174 ? -8.989 3.679 0.793 1.00 95.50 174 GLY A C 1
ATOM 1331 O O . GLY A 1 174 ? -9.354 2.519 0.997 1.00 95.50 174 GLY A O 1
ATOM 1332 N N . SER A 1 175 ? -9.370 4.704 1.559 1.00 96.19 175 SER A N 1
ATOM 1333 C CA . SER A 1 175 ? -10.277 4.585 2.703 1.00 96.19 175 SER A CA 1
ATOM 1334 C C . SER A 1 175 ? -11.753 4.670 2.309 1.00 96.19 175 SER A C 1
ATOM 1336 O O . SER A 1 175 ? -12.600 4.188 3.059 1.00 96.19 175 SER A O 1
ATOM 1338 N N . LEU A 1 176 ? -12.085 5.217 1.134 1.00 95.12 176 LEU A N 1
ATOM 1339 C CA . LEU A 1 176 ? -13.476 5.449 0.721 1.00 95.12 176 LEU A CA 1
ATOM 1340 C C . LEU A 1 176 ? -14.296 4.156 0.649 1.00 95.12 176 LEU A C 1
ATOM 1342 O O . LEU A 1 176 ? -15.393 4.085 1.204 1.00 95.12 176 LEU A O 1
ATOM 1346 N N . TYR A 1 177 ? -13.757 3.109 0.020 1.00 95.38 177 TYR A N 1
ATOM 1347 C CA . TYR A 1 177 ? -14.450 1.823 -0.076 1.00 95.38 177 TYR A CA 1
ATOM 1348 C C . TYR A 1 177 ? -14.652 1.154 1.303 1.00 95.38 177 TYR A C 1
ATOM 1350 O O . TYR A 1 177 ? -15.789 0.790 1.624 1.00 95.38 177 TYR A O 1
ATOM 1358 N N . PRO A 1 178 ? -13.624 1.040 2.171 1.00 94.69 178 PRO A N 1
ATOM 1359 C CA . PRO A 1 178 ? -13.796 0.658 3.575 1.00 94.69 178 PRO A CA 1
ATOM 1360 C C . PRO A 1 178 ? -14.872 1.440 4.338 1.00 94.69 178 PRO A C 1
ATOM 1362 O O . PRO A 1 178 ? -15.660 0.837 5.069 1.00 94.69 178 PRO A O 1
ATOM 1365 N N . LEU A 1 179 ? -14.928 2.762 4.166 1.00 95.19 179 LEU A N 1
ATOM 1366 C CA . LEU A 1 179 ? -15.904 3.625 4.833 1.00 95.19 179 LEU A CA 1
ATOM 1367 C C . LEU A 1 179 ? -17.322 3.373 4.321 1.00 95.19 179 LEU A C 1
ATOM 1369 O O . LEU A 1 179 ? -18.233 3.210 5.131 1.00 95.19 179 LEU A O 1
ATOM 1373 N N . TRP A 1 180 ? -17.507 3.232 3.008 1.00 96.00 180 TRP A N 1
ATOM 1374 C CA . TRP A 1 180 ? -18.799 2.850 2.434 1.00 96.00 180 TRP A CA 1
ATOM 1375 C C . TRP A 1 180 ? -19.276 1.483 2.952 1.00 96.00 180 TRP A C 1
ATOM 1377 O O . TRP A 1 180 ? -20.440 1.315 3.331 1.00 96.00 180 TRP A O 1
ATOM 1387 N N . ARG A 1 181 ? -18.367 0.503 3.050 1.00 93.69 181 ARG A N 1
ATOM 1388 C CA . ARG A 1 181 ? -18.671 -0.807 3.652 1.00 93.69 181 ARG A CA 1
ATOM 1389 C C . ARG A 1 181 ? -19.022 -0.695 5.131 1.00 93.69 181 ARG A C 1
ATOM 1391 O O . ARG A 1 181 ? -19.879 -1.440 5.601 1.00 93.69 181 ARG A O 1
ATOM 1398 N N . SER A 1 182 ? -18.396 0.229 5.856 1.00 94.31 182 SER A N 1
ATOM 1399 C CA . SER A 1 182 ? -18.648 0.430 7.283 1.00 94.31 182 SER A CA 1
ATOM 1400 C C . SER A 1 182 ? -20.103 0.819 7.565 1.00 94.31 182 SER A C 1
ATOM 1402 O O . SER A 1 182 ? -20.684 0.297 8.512 1.00 94.31 182 SER A O 1
ATOM 1404 N N . CYS A 1 183 ? -20.734 1.603 6.682 1.00 93.44 183 CYS A N 1
ATOM 1405 C CA . CYS A 1 183 ? -22.148 1.978 6.790 1.00 93.44 183 CYS A CA 1
ATOM 1406 C C . CYS A 1 183 ? -23.110 0.779 6.751 1.00 93.44 183 CYS A C 1
ATOM 1408 O O . CYS A 1 183 ? -24.226 0.878 7.244 1.00 93.44 183 CYS A O 1
ATOM 1410 N N . HIS A 1 184 ? -22.682 -0.345 6.171 1.00 91.88 184 HIS A N 1
ATOM 1411 C CA . HIS A 1 184 ? -23.498 -1.553 6.027 1.00 91.88 184 HIS A CA 1
ATOM 1412 C C . HIS A 1 184 ? -23.150 -2.638 7.056 1.00 91.88 184 HIS A C 1
ATOM 1414 O O . HIS A 1 184 ? -23.888 -3.608 7.199 1.00 91.88 184 HIS A O 1
ATOM 1420 N N . MET A 1 185 ? -21.999 -2.522 7.727 1.00 90.31 185 MET A N 1
ATOM 1421 C CA . MET A 1 185 ? -21.450 -3.569 8.599 1.00 90.31 185 MET A CA 1
ATOM 1422 C C . MET A 1 185 ? -21.328 -3.151 10.068 1.00 90.31 185 MET A C 1
ATOM 1424 O O . MET A 1 185 ? -21.099 -4.015 10.915 1.00 90.31 185 MET A O 1
ATOM 1428 N N . LEU A 1 186 ? -21.419 -1.855 10.375 1.00 91.69 186 LEU A N 1
ATOM 1429 C CA . LEU A 1 186 ? -21.287 -1.321 11.727 1.00 91.69 186 LEU A CA 1
ATOM 1430 C C . LEU A 1 186 ? -22.631 -0.856 12.281 1.00 91.69 186 LEU A C 1
ATOM 1432 O O . LEU A 1 186 ? -23.440 -0.260 11.578 1.00 91.69 186 LEU A O 1
ATOM 1436 N N . GLU A 1 187 ? -22.815 -1.054 13.584 1.00 92.00 187 GLU A N 1
ATOM 1437 C CA . GLU A 1 187 ? -23.877 -0.397 14.344 1.00 92.00 187 GLU A CA 1
ATOM 1438 C C . GLU A 1 187 ? -23.628 1.113 14.445 1.00 92.00 187 GLU A C 1
ATOM 1440 O O . GLU A 1 187 ? -22.485 1.578 14.390 1.00 92.00 187 GLU A O 1
ATOM 1445 N N . GLN A 1 188 ? -24.698 1.879 14.669 1.00 90.69 188 GLN A N 1
ATOM 1446 C CA . GLN A 1 188 ? -24.688 3.345 14.651 1.00 90.69 188 GLN A CA 1
ATOM 1447 C C . GLN A 1 188 ? -23.607 3.970 15.549 1.00 90.69 188 GLN A C 1
ATOM 1449 O O . GLN A 1 188 ? -22.948 4.926 15.144 1.00 90.69 188 GLN A O 1
ATOM 1454 N N . THR A 1 189 ? -23.374 3.423 16.744 1.00 90.06 189 THR A N 1
ATOM 1455 C CA . THR A 1 189 ? -22.371 3.932 17.697 1.00 90.06 189 THR A CA 1
ATOM 1456 C C . THR A 1 189 ? -20.939 3.744 17.191 1.00 90.06 189 THR A C 1
ATOM 1458 O O . THR A 1 189 ? -20.134 4.677 17.219 1.00 90.06 189 THR A O 1
ATOM 1461 N N . SER A 1 190 ? -20.624 2.550 16.681 1.00 90.31 190 SER A N 1
ATOM 1462 C CA . SER A 1 190 ? -19.307 2.221 16.124 1.00 90.31 190 SER A CA 1
ATOM 1463 C C . SER A 1 190 ? -19.053 2.969 14.815 1.00 90.31 190 SER A C 1
ATOM 1465 O O . SER A 1 190 ? -17.943 3.448 14.586 1.00 90.31 190 SER A O 1
ATOM 1467 N N . LEU A 1 191 ? -20.091 3.114 13.986 1.00 92.88 191 LEU A N 1
ATOM 1468 C CA . LEU A 1 191 ? -20.046 3.883 12.748 1.00 92.88 191 LEU A CA 1
ATOM 1469 C C . LEU A 1 191 ? -19.769 5.363 13.021 1.00 92.88 191 LEU A C 1
ATOM 1471 O O . LEU A 1 191 ? -18.849 5.926 12.431 1.00 92.88 191 LEU A O 1
ATOM 1475 N N . HIS A 1 192 ? -20.511 5.977 13.948 1.00 92.94 192 HIS A N 1
ATOM 1476 C CA . HIS A 1 192 ? -20.305 7.372 14.330 1.00 92.94 192 HIS A CA 1
ATOM 1477 C C . HIS A 1 192 ? -18.877 7.593 14.843 1.00 92.94 192 HIS A C 1
ATOM 1479 O O . HIS A 1 192 ? -18.180 8.476 14.354 1.00 92.94 192 HIS A O 1
ATOM 1485 N N . ALA A 1 193 ? -18.392 6.737 15.749 1.00 92.69 193 ALA A N 1
ATOM 1486 C CA . ALA A 1 193 ? -17.029 6.836 16.269 1.00 92.69 193 ALA A CA 1
ATOM 1487 C C . ALA A 1 193 ? -15.955 6.720 15.170 1.00 92.69 193 ALA A C 1
ATOM 1489 O O . ALA A 1 193 ? -14.977 7.473 15.187 1.00 92.69 193 ALA A O 1
ATOM 1490 N N . LEU A 1 194 ? -16.127 5.803 14.210 1.00 94.12 194 LEU A N 1
ATOM 1491 C CA . LEU A 1 194 ? -15.216 5.660 13.073 1.00 94.12 194 LEU A CA 1
ATOM 1492 C C . LEU A 1 194 ? -15.230 6.908 12.183 1.00 94.12 194 LEU A C 1
ATOM 1494 O O . LEU A 1 194 ? -14.167 7.447 11.875 1.00 94.12 194 LEU A O 1
ATOM 1498 N N . MET A 1 195 ? -16.419 7.385 11.811 1.00 94.38 195 MET A N 1
ATOM 1499 C CA . MET A 1 195 ? -16.593 8.548 10.937 1.00 94.38 195 MET A CA 1
ATOM 1500 C C . MET A 1 195 ? -16.065 9.832 11.579 1.00 94.38 195 MET A C 1
ATOM 1502 O O . MET A 1 195 ? -15.376 10.597 10.910 1.00 94.38 195 MET A O 1
ATOM 1506 N N . THR A 1 196 ? -16.295 10.050 12.879 1.00 94.19 196 THR A N 1
ATOM 1507 C CA . THR A 1 196 ? -15.739 11.206 13.600 1.00 94.19 196 THR A CA 1
ATOM 1508 C C . THR A 1 196 ? -14.213 11.181 13.593 1.00 94.19 196 THR A C 1
ATOM 1510 O O . THR A 1 196 ? -13.585 12.188 13.271 1.00 94.19 196 THR A O 1
ATOM 1513 N N . ARG A 1 197 ? -13.595 10.031 13.903 1.00 93.38 197 ARG A N 1
ATOM 1514 C CA . ARG A 1 197 ? -12.129 9.907 13.895 1.00 93.38 197 ARG A CA 1
ATOM 1515 C C . ARG A 1 197 ? -11.553 10.096 12.491 1.00 93.38 197 ARG A C 1
ATOM 1517 O O . ARG A 1 197 ? -10.534 10.764 12.341 1.00 93.38 197 ARG A O 1
ATOM 1524 N N . PHE A 1 198 ? -12.194 9.522 11.470 1.00 94.62 198 PHE A N 1
ATOM 1525 C CA . PHE A 1 198 ? -11.767 9.691 10.080 1.00 94.62 198 PHE A CA 1
ATOM 1526 C C . PHE A 1 198 ? -11.883 11.148 9.640 1.00 94.62 198 PHE A C 1
ATOM 1528 O O . PHE A 1 198 ? -10.925 11.685 9.097 1.00 94.62 198 PHE A O 1
ATOM 1535 N N . GLY A 1 199 ? -13.000 11.810 9.947 1.00 92.31 199 GLY A N 1
ATOM 1536 C CA . GLY A 1 199 ? -13.212 13.223 9.639 1.00 92.31 199 GLY A CA 1
ATOM 1537 C C . GLY A 1 199 ? -12.181 14.141 10.297 1.00 92.31 199 GLY A C 1
ATOM 1538 O O . GLY A 1 199 ? -11.662 15.038 9.639 1.00 92.31 199 GLY A O 1
ATOM 1539 N N . GLN A 1 200 ? -11.815 13.884 11.558 1.00 93.00 200 GLN A N 1
ATOM 1540 C CA . GLN A 1 200 ? -10.754 14.631 12.245 1.00 93.00 200 GLN A CA 1
ATOM 1541 C C . GLN A 1 200 ? -9.402 14.479 11.538 1.00 93.00 200 GLN A C 1
ATOM 1543 O O . GLN A 1 200 ? -8.737 15.478 11.275 1.00 93.00 200 GLN A O 1
ATOM 1548 N N . LEU A 1 201 ? -9.004 13.250 11.192 1.00 91.62 201 LEU A N 1
ATOM 1549 C CA . LEU A 1 201 ? -7.764 13.015 10.444 1.00 91.62 201 LEU A CA 1
ATOM 1550 C C . LEU A 1 201 ? -7.816 13.636 9.044 1.00 91.62 201 LEU A C 1
ATOM 1552 O O . LEU A 1 201 ? -6.832 14.222 8.606 1.00 91.62 201 LEU A O 1
ATOM 1556 N N . ALA A 1 202 ? -8.958 13.547 8.361 1.00 90.19 202 ALA A N 1
ATOM 1557 C CA . ALA A 1 202 ? -9.146 14.117 7.035 1.00 90.19 202 ALA A CA 1
ATOM 1558 C C . ALA A 1 202 ? -9.031 15.647 7.053 1.00 90.19 202 ALA A C 1
ATOM 1560 O O . ALA A 1 202 ? -8.393 16.203 6.167 1.00 90.19 202 ALA A O 1
ATOM 1561 N N . ALA A 1 203 ? -9.561 16.323 8.077 1.00 90.06 203 ALA A N 1
ATOM 1562 C CA . ALA A 1 203 ? -9.406 17.769 8.239 1.00 90.06 203 ALA A CA 1
ATOM 1563 C C . ALA A 1 203 ? -7.927 18.177 8.366 1.00 90.06 203 ALA A C 1
ATOM 1565 O O . ALA A 1 203 ? -7.487 19.109 7.693 1.00 90.06 203 ALA A O 1
ATOM 1566 N N . TRP A 1 204 ? -7.140 17.439 9.159 1.00 88.06 204 TRP A N 1
ATOM 1567 C CA . TRP A 1 204 ? -5.690 17.645 9.250 1.00 88.06 204 TRP A CA 1
ATOM 1568 C C . TRP A 1 204 ? -4.977 17.374 7.924 1.00 88.06 204 TRP A C 1
ATOM 1570 O O . TRP A 1 204 ? -4.128 18.165 7.519 1.00 88.06 204 TRP A O 1
ATOM 1580 N N . ALA A 1 205 ? -5.331 16.285 7.234 1.00 85.75 205 ALA A N 1
ATOM 1581 C CA . ALA A 1 205 ? -4.744 15.941 5.942 1.00 85.75 205 ALA A CA 1
ATOM 1582 C C . ALA A 1 205 ? -5.023 17.027 4.892 1.00 85.75 205 ALA A C 1
ATOM 1584 O O . ALA A 1 205 ? -4.096 17.468 4.224 1.00 85.75 205 ALA A O 1
ATOM 1585 N N . VAL A 1 206 ? -6.268 17.503 4.783 1.00 84.62 206 VAL A N 1
ATOM 1586 C CA . VAL A 1 206 ? -6.648 18.586 3.861 1.00 84.62 206 VAL A CA 1
ATOM 1587 C C . VAL A 1 206 ? -5.929 19.886 4.214 1.00 84.62 206 VAL A C 1
ATOM 1589 O O . VAL A 1 206 ? -5.372 20.520 3.323 1.00 84.62 206 VAL A O 1
ATOM 1592 N N . GLY A 1 207 ? -5.871 20.254 5.498 1.00 84.94 207 GLY A N 1
ATOM 1593 C CA . GLY A 1 207 ? -5.118 21.430 5.937 1.00 84.94 207 GLY A CA 1
ATOM 1594 C C . GLY A 1 207 ? -3.646 21.352 5.531 1.00 84.94 207 GLY A C 1
ATOM 1595 O O . GLY A 1 207 ? -3.106 22.306 4.984 1.00 84.94 207 GLY A O 1
ATOM 1596 N N . LEU A 1 208 ? -3.012 20.191 5.714 1.00 81.50 208 LEU A N 1
ATOM 1597 C CA . LEU A 1 208 ? -1.630 19.962 5.293 1.00 81.50 208 LEU A CA 1
ATOM 1598 C C . LEU A 1 208 ? -1.467 20.024 3.764 1.00 81.50 208 LEU A C 1
ATOM 1600 O O . LEU A 1 208 ? -0.480 20.575 3.281 1.00 81.50 208 LEU A O 1
ATOM 1604 N N . LEU A 1 209 ? -2.432 19.492 3.007 1.00 79.81 209 LEU A N 1
ATOM 1605 C CA . LEU A 1 209 ? -2.435 19.530 1.542 1.00 79.81 209 LEU A CA 1
ATOM 1606 C C . LEU A 1 209 ? -2.513 20.962 0.994 1.00 79.81 209 LEU A C 1
ATOM 1608 O O . LEU A 1 209 ? -1.849 21.258 0.004 1.00 79.81 209 LEU A O 1
ATOM 1612 N N . MET A 1 210 ? -3.252 21.862 1.653 1.00 79.25 210 MET A N 1
ATOM 1613 C CA . MET A 1 210 ? -3.310 23.278 1.262 1.00 79.25 210 MET A CA 1
ATOM 1614 C C . MET A 1 210 ? -1.943 23.972 1.355 1.00 79.25 210 MET A C 1
ATOM 1616 O O . MET A 1 210 ? -1.654 24.857 0.558 1.00 79.25 210 MET A O 1
ATOM 1620 N N . PHE A 1 211 ? -1.085 23.564 2.295 1.00 73.81 211 PHE A N 1
ATOM 1621 C CA . PHE A 1 211 ? 0.266 24.121 2.433 1.00 73.81 211 PHE A CA 1
ATOM 1622 C C . PHE A 1 211 ? 1.304 23.445 1.529 1.00 73.81 211 PHE A C 1
ATOM 1624 O O . PHE A 1 211 ? 2.357 24.030 1.284 1.00 73.81 211 PHE A O 1
ATOM 1631 N N . SER A 1 212 ? 1.050 22.220 1.055 1.00 65.81 212 SER A N 1
ATOM 1632 C CA . SER A 1 212 ? 2.026 21.446 0.276 1.00 65.81 212 SER A CA 1
ATOM 1633 C C . SER A 1 212 ? 1.957 21.659 -1.237 1.00 65.81 212 SER A C 1
ATOM 1635 O O . SER A 1 212 ? 2.845 21.187 -1.945 1.00 65.81 212 SER A O 1
ATOM 1637 N N . GLY A 1 213 ? 0.945 22.373 -1.732 1.00 57.72 213 GLY A N 1
ATOM 1638 C CA . GLY A 1 213 ? 0.784 22.649 -3.161 1.00 57.72 213 GLY A CA 1
ATOM 1639 C C . GLY A 1 213 ? -0.501 23.393 -3.517 1.00 57.72 213 GLY A C 1
ATOM 1640 O O . GLY A 1 213 ? -1.098 23.072 -4.544 1.00 57.72 213 GLY A O 1
ATOM 1641 N N . GLY A 1 214 ? -0.952 24.309 -2.650 1.00 48.72 214 GLY A N 1
ATOM 1642 C CA . GLY A 1 214 ? -1.972 25.300 -3.008 1.00 48.72 214 GLY A CA 1
ATOM 1643 C C . GLY A 1 214 ? -1.464 26.311 -4.028 1.00 48.72 214 GLY A C 1
ATOM 1644 O O . GLY A 1 214 ? -0.236 26.563 -4.044 1.00 48.72 214 GLY A O 1
#

Sequence (214 aa):
MLDISTWDIVALANKLLMYISGAFALGGLSIALMASKPLSFRRYLLRYAGVSAVVLSVSATMSFFIQVGAYADNGLSGLWDPDFTAILWDSPIGHQALTRSLSGLLFLLGTGLCWRETAASFTASSVRFRNITLAGALLFYGYSFHQTGHTVDLPNIAVLLIAVHVIAISWWLGSLYPLWRSCHMLEQTSLHALMTRFGQLAAWAVGLLMFSGG

Secondary structure (DSSP, 8-state):
-----HHHHHHHHHHHHHHHHHHHHHHHHHHHHH---SHHHHHHHHHHHHHHHHHHHHHHHHHHHHHHHHHH-SGGGGGG-HHHHHHHHTSHHHHHHHHHHHHHHHHHHHHHHHHHHTTSPPPHHHHHHHHHHHHHHHHHHHHHHHTSTTSTTS-HHHHHHHHHHHHHHHHHHHHHHHHHHHHHHS-HHHHHHHHHHHHHHHHHHHHHHHHHH-

Radius of gyration: 19.06 Å; chains: 1; bounding box: 46×39×58 Å

pLDDT: mean 89.78, std 9.54, range [41.81, 98.25]

Foldseek 3Di:
DPPQDPLNVVLVVLVVLLLLLLLQLQQLVVLLVQLVPDLVLSVVSLVRNLVSLVSNLVSLLQNQLSVQCVVQVPPPVSSPPVVSSVVSCPALSVVLSVLRNLLSVLSNVLSVLSVVVSVDPDDPVSVVVSVVSNVSSLVSQLVSQCSPVVNVPPDPLLSNLVSLLSSLVSNVVSNPVSLVVCVVVDDPVSNVSSVVVVVVVNVVSVVSNVVSPD